Protein AF-A0A955IG01-F1 (afdb_monomer)

Radius of gyration: 32.47 Å; Cα contacts (8 Å, |Δi|>4): 61; chains: 1; bounding box: 69×68×76 Å

Sequence (193 aa):
MAKLKLDDILRGLGDPDPSAPKEAEVRPAASAPAPASPAVSVTGVARQPAEEIPRPPDAAGTGLGKEVETDLGARDASPLRARPDDALSDVYTPEEQLQRGEPLDLLGTLQQKGVINPEQVATAERVQKQTPGRALSQILVEAGVDEAAVQQTVAELHGMPFERVSYEDPDAAYEPKSFKRLGSDFCLTNLVL

Solvent-accessible surface area (backbone atoms only — not comparable to full-atom values): 13220 Å² total; per-residue (Å²): 135,84,81,79,59,63,70,62,57,58,66,68,59,65,82,79,64,90,80,64,85,76,82,79,81,78,75,85,78,83,90,79,84,85,81,81,80,80,82,80,79,77,77,77,79,81,74,75,85,84,85,69,78,84,71,75,84,66,87,82,71,73,79,78,69,74,88,72,72,86,59,71,73,63,80,80,56,61,93,84,61,84,47,85,66,62,71,48,56,81,77,58,74,60,71,77,53,66,75,56,55,76,81,74,62,60,66,61,54,36,41,74,70,64,73,46,53,74,70,53,50,58,49,47,53,51,51,42,72,74,42,78,87,60,59,67,69,58,53,41,40,75,73,68,41,63,53,66,64,52,52,40,50,52,22,56,75,70,75,40,87,72,82,85,75,50,85,88,46,56,80,79,54,47,61,71,70,59,49,67,71,64,34,70,68,51,27,69,73,69,75,51,134

pLDDT: mean 72.22, std 17.77, range [38.75, 94.25]

Secondary structure (DSSP, 8-state):
-----HHHHHTTSPPPPTTSPPPP----PPP-PPPPPP--------PPP-----PPP-TTS-TT-SPP-TTTTTTT--TTS--TTHHHHTT---HHHHSS-----HHHHHHHTTSS-HHHHHHHHHHHHHSTTS-HHHHHHHTT--HHHHHHHHHHHTT-------SS-HHHH--HHHHHHH-HHHHHHHT--

Foldseek 3Di:
DDPDDVVVVVVVPDDDDPPPDDDDDDDDDDDDDDDDDDDDPPPDDPDDDDPDDPDPPDPVPPPPDDPDPPCPCPPDDDPPDDDPVNVVCVVDDDPVVVVVPDPQCLPVVCVVVVQDDPVLVVVLVVVCVVDPPDDSLVSCVVVVGDNLSSVCSVCVSVVHDDDDADPVCVVVRDDVVVCVVCDPVNCVVVVHD

Mean predicted aligned error: 21.11 Å

Structure (mmCIF, N/CA/C/O backbone):
data_AF-A0A955IG01-F1
#
_entry.id   AF-A0A955IG01-F1
#
loop_
_atom_site.group_PDB
_atom_site.id
_atom_site.type_symbol
_atom_site.label_atom_id
_atom_site.label_alt_id
_atom_site.label_comp_id
_atom_site.label_asym_id
_atom_site.label_entity_id
_atom_site.label_seq_id
_atom_site.pdbx_PDB_ins_cod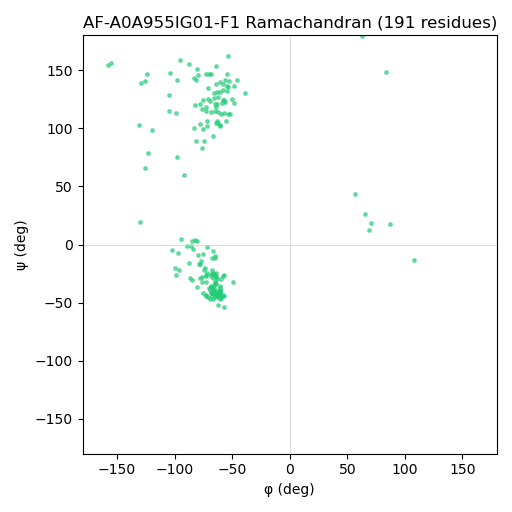e
_atom_site.Cartn_x
_atom_site.Cartn_y
_atom_site.Cartn_z
_atom_site.occupancy
_atom_site.B_iso_or_equiv
_atom_site.auth_seq_id
_atom_site.auth_comp_id
_atom_site.auth_asym_id
_atom_site.auth_atom_id
_atom_site.pdbx_PDB_model_num
ATOM 1 N N . MET A 1 1 ? -17.752 -48.884 -10.861 1.00 45.16 1 MET A N 1
ATOM 2 C CA . MET A 1 1 ? -17.225 -49.023 -9.485 1.00 45.16 1 MET A CA 1
ATOM 3 C C . MET A 1 1 ? -15.957 -49.875 -9.531 1.00 45.16 1 MET A C 1
ATOM 5 O O . MET A 1 1 ? -16.020 -51.081 -9.318 1.00 45.16 1 MET A O 1
ATOM 9 N N . ALA A 1 2 ? -14.824 -49.286 -9.919 1.00 56.56 2 ALA A N 1
ATOM 10 C CA . ALA A 1 2 ? -13.548 -49.998 -9.957 1.00 56.56 2 ALA A CA 1
ATOM 11 C C . ALA A 1 2 ? -13.027 -50.146 -8.520 1.00 56.56 2 ALA A C 1
ATOM 13 O O . ALA A 1 2 ? -12.791 -49.149 -7.843 1.00 56.56 2 ALA A O 1
ATOM 14 N N . LYS A 1 3 ? -12.909 -51.385 -8.032 1.00 60.94 3 LYS A N 1
ATOM 15 C CA . LYS A 1 3 ? -12.303 -51.683 -6.730 1.00 60.94 3 LYS A CA 1
ATOM 16 C C . LYS A 1 3 ? -10.790 -51.533 -6.876 1.00 60.94 3 LYS A C 1
ATOM 18 O O . LYS A 1 3 ? -10.141 -52.431 -7.406 1.00 60.94 3 LYS A O 1
ATOM 23 N N . LEU A 1 4 ? -10.253 -50.391 -6.455 1.00 67.44 4 LEU A N 1
ATOM 24 C CA . LEU A 1 4 ? -8.813 -50.190 -6.312 1.00 67.44 4 LEU A CA 1
ATOM 25 C C . LEU A 1 4 ? -8.311 -51.182 -5.256 1.00 67.44 4 LEU A C 1
ATOM 27 O O . LEU A 1 4 ? -8.724 -51.128 -4.098 1.00 67.44 4 LEU A O 1
ATOM 31 N N . LYS A 1 5 ? -7.483 -52.141 -5.676 1.00 73.00 5 LYS A N 1
ATOM 32 C CA . LYS A 1 5 ? -6.853 -53.099 -4.771 1.00 73.00 5 LYS A CA 1
ATOM 33 C C . LYS A 1 5 ? -5.691 -52.387 -4.092 1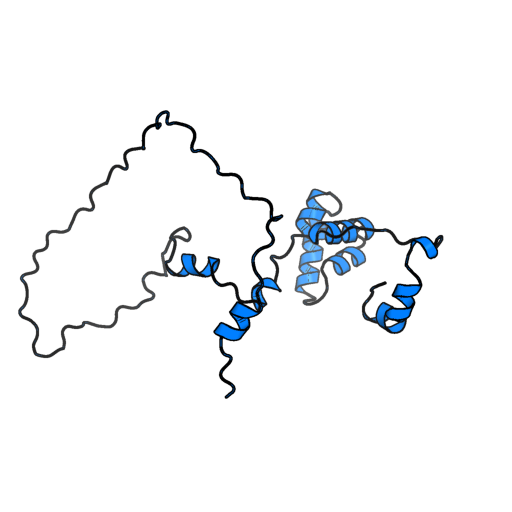.00 73.00 5 LYS A C 1
ATOM 35 O O . LYS A 1 5 ? -4.656 -52.161 -4.708 1.00 73.00 5 LYS A O 1
ATOM 40 N N . LEU A 1 6 ? -5.899 -52.010 -2.834 1.00 67.19 6 LEU A N 1
ATOM 41 C CA . LEU A 1 6 ? -4.890 -51.388 -1.972 1.00 67.19 6 LEU A CA 1
ATOM 42 C C . LEU A 1 6 ? -3.563 -52.167 -1.966 1.00 67.19 6 LEU A C 1
ATOM 44 O O . LEU A 1 6 ? -2.501 -51.553 -1.933 1.00 67.19 6 LEU A O 1
ATOM 48 N N . ASP A 1 7 ? -3.617 -53.493 -2.103 1.00 66.12 7 ASP A N 1
ATOM 49 C CA . ASP A 1 7 ? -2.431 -54.351 -2.180 1.00 66.12 7 ASP A CA 1
ATOM 50 C C . ASP A 1 7 ? -1.546 -54.085 -3.409 1.00 66.12 7 ASP A C 1
ATOM 52 O O . ASP A 1 7 ? -0.332 -54.252 -3.319 1.00 66.12 7 ASP A O 1
ATOM 56 N N . ASP A 1 8 ? -2.112 -53.641 -4.539 1.00 71.12 8 ASP A N 1
ATOM 57 C CA . ASP A 1 8 ? -1.334 -53.292 -5.739 1.00 71.12 8 ASP A CA 1
ATOM 58 C C . ASP A 1 8 ? -0.660 -51.916 -5.589 1.00 71.12 8 ASP A C 1
ATOM 60 O O . ASP A 1 8 ? 0.425 -51.693 -6.122 1.00 71.12 8 ASP A O 1
ATOM 64 N N . ILE A 1 9 ? -1.262 -51.009 -4.809 1.00 68.50 9 ILE A N 1
ATOM 65 C CA . ILE A 1 9 ? -0.691 -49.692 -4.484 1.00 68.50 9 ILE A CA 1
ATOM 66 C C . ILE A 1 9 ? 0.479 -49.856 -3.507 1.00 68.50 9 ILE A C 1
ATOM 68 O O . ILE A 1 9 ? 1.541 -49.272 -3.706 1.00 68.50 9 ILE A O 1
ATOM 72 N N . LEU A 1 10 ? 0.316 -50.704 -2.489 1.00 65.62 10 LEU A N 1
ATOM 73 C CA . LEU A 1 10 ? 1.360 -50.979 -1.498 1.00 65.62 10 LEU A CA 1
ATOM 74 C C . LEU A 1 10 ? 2.548 -51.747 -2.079 1.00 65.62 10 LEU A C 1
ATOM 76 O O . LEU A 1 10 ? 3.664 -51.588 -1.604 1.00 65.62 10 LEU A O 1
ATOM 80 N N . ARG A 1 11 ? 2.336 -52.538 -3.135 1.00 70.38 11 ARG A N 1
ATOM 81 C CA . ARG A 1 11 ? 3.417 -53.236 -3.844 1.00 70.38 11 ARG A CA 1
ATOM 82 C C . ARG A 1 11 ? 4.194 -52.321 -4.807 1.00 70.38 11 ARG A C 1
ATOM 84 O O . ARG A 1 11 ? 5.286 -52.685 -5.227 1.00 70.38 11 ARG A O 1
ATOM 91 N N . GLY A 1 12 ? 3.635 -51.156 -5.159 1.00 63.34 12 GLY A N 1
ATOM 92 C CA . GLY A 1 12 ? 4.280 -50.120 -5.980 1.00 63.34 12 GLY A CA 1
ATOM 93 C C . GLY A 1 12 ? 5.113 -49.106 -5.185 1.00 63.34 12 GLY A C 1
ATOM 94 O O . GLY A 1 12 ? 5.940 -48.405 -5.766 1.00 63.34 12 GLY A O 1
ATOM 95 N N . LEU A 1 13 ? 4.928 -49.045 -3.864 1.00 66.81 13 LEU A N 1
ATOM 96 C CA . LEU A 1 13 ? 5.819 -48.353 -2.934 1.00 66.81 13 LEU A CA 1
ATOM 97 C C . LEU A 1 13 ? 6.993 -49.292 -2.639 1.00 66.81 13 LEU A C 1
ATOM 99 O O . LEU A 1 13 ? 6.908 -50.138 -1.755 1.00 66.81 13 LEU A O 1
ATOM 103 N N . GLY A 1 14 ? 8.039 -49.208 -3.463 1.00 65.38 14 GLY A N 1
ATOM 104 C CA . GLY A 1 14 ? 9.249 -50.021 -3.324 1.00 65.38 14 GLY A CA 1
ATOM 105 C C . GLY A 1 14 ? 9.889 -49.936 -1.934 1.00 65.38 14 GLY A C 1
ATOM 106 O O . GLY A 1 14 ? 9.613 -49.018 -1.159 1.00 65.38 14 GLY A O 1
ATOM 107 N N . ASP A 1 15 ? 10.744 -50.917 -1.634 1.00 69.94 15 ASP A N 1
ATOM 108 C CA . ASP A 1 15 ? 11.432 -51.034 -0.348 1.00 69.94 15 ASP A CA 1
ATOM 109 C C . ASP A 1 15 ? 12.174 -49.734 0.025 1.00 69.94 15 ASP A C 1
ATOM 111 O O . ASP A 1 15 ? 12.772 -49.093 -0.846 1.00 69.94 15 ASP A O 1
ATOM 115 N N . PRO A 1 16 ? 12.151 -49.327 1.308 1.00 61.78 16 PRO A N 1
ATOM 116 C CA . PRO A 1 16 ? 12.781 -48.091 1.751 1.00 61.78 16 PRO A CA 1
ATOM 117 C C . PRO A 1 16 ? 14.290 -48.107 1.474 1.00 61.78 16 PRO A C 1
ATOM 119 O O . PRO A 1 16 ? 14.995 -49.056 1.821 1.00 61.78 16 PRO A O 1
ATOM 122 N N . ASP A 1 17 ? 14.774 -47.024 0.865 1.00 58.53 17 ASP A N 1
ATOM 123 C CA . ASP A 1 17 ? 16.168 -46.834 0.465 1.00 58.53 17 ASP A CA 1
ATOM 124 C C . ASP A 1 17 ? 17.104 -46.946 1.694 1.00 58.53 17 ASP A C 1
ATOM 126 O O . ASP A 1 17 ? 16.926 -46.206 2.672 1.00 58.53 17 ASP A O 1
ATOM 130 N N . PRO A 1 18 ? 18.123 -47.832 1.698 1.00 58.88 18 PRO A N 1
ATOM 131 C CA . PRO A 1 18 ? 19.007 -48.040 2.853 1.00 58.88 18 PRO A CA 1
ATOM 132 C C . PRO A 1 18 ? 19.902 -46.830 3.178 1.00 58.88 18 PRO A C 1
ATOM 134 O O . PRO A 1 18 ? 20.619 -46.846 4.180 1.00 58.88 18 PRO A O 1
ATOM 137 N N . SER A 1 19 ? 19.873 -45.788 2.344 1.00 51.31 19 SER A N 1
ATOM 138 C CA . SER A 1 19 ? 20.591 -44.522 2.512 1.00 51.31 19 SER A CA 1
ATOM 139 C C . SER A 1 19 ? 19.772 -43.410 3.180 1.00 51.31 19 SER A C 1
ATOM 141 O O . SER A 1 19 ? 20.268 -42.289 3.294 1.00 51.31 19 SER A O 1
ATOM 143 N N . ALA A 1 20 ? 18.545 -43.682 3.637 1.00 60.50 20 ALA A N 1
ATOM 144 C CA . ALA A 1 20 ? 17.776 -42.709 4.409 1.00 60.50 20 ALA A CA 1
ATOM 145 C C . ALA A 1 20 ? 18.455 -42.423 5.774 1.00 60.50 20 ALA A C 1
ATOM 147 O O . ALA A 1 20 ? 18.816 -43.363 6.492 1.00 60.50 20 ALA A O 1
ATOM 148 N N . PRO A 1 21 ? 18.652 -41.147 6.163 1.00 52.44 21 PRO A N 1
ATOM 149 C CA . PRO A 1 21 ? 19.250 -40.804 7.448 1.00 52.44 21 PRO A CA 1
ATOM 150 C C . PRO A 1 21 ? 18.337 -41.265 8.592 1.00 52.44 21 PRO A C 1
ATOM 152 O O . PRO A 1 21 ? 17.180 -40.863 8.682 1.00 52.44 21 PRO A O 1
ATOM 155 N N . LYS A 1 2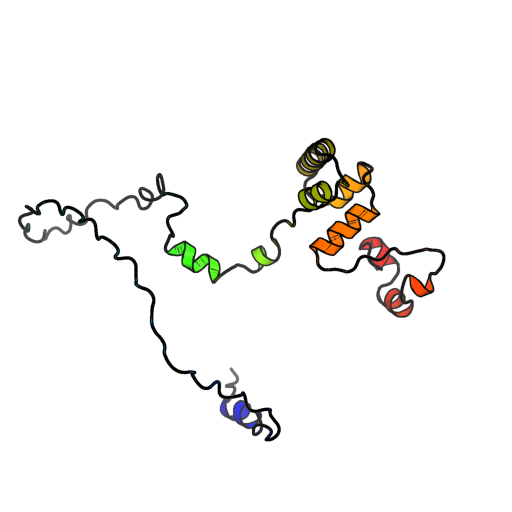2 ? 18.864 -42.125 9.469 1.00 57.09 22 LYS A N 1
ATOM 156 C CA . LYS A 1 22 ? 18.170 -42.581 10.680 1.00 57.09 22 LYS A CA 1
ATOM 157 C C . LYS A 1 22 ? 17.982 -41.402 11.637 1.00 57.09 22 LYS A C 1
ATOM 159 O O . LYS A 1 22 ? 18.966 -40.752 11.992 1.00 57.09 22 LYS A O 1
ATOM 164 N N . GLU A 1 23 ? 16.745 -41.154 12.068 1.00 53.53 23 GLU A N 1
ATOM 165 C CA . GLU A 1 23 ? 16.455 -40.222 13.161 1.00 53.53 23 GLU A CA 1
ATOM 166 C C . GLU A 1 23 ? 17.258 -40.605 14.409 1.00 53.53 23 GLU A C 1
ATOM 168 O O . GLU A 1 23 ? 17.334 -41.772 14.803 1.00 53.53 23 GLU A O 1
ATOM 173 N N . ALA A 1 24 ? 17.903 -39.606 15.005 1.00 46.22 24 ALA A N 1
ATOM 174 C CA . ALA A 1 24 ? 18.712 -39.775 16.194 1.00 46.22 24 ALA A CA 1
ATOM 175 C C . ALA A 1 24 ? 17.815 -40.010 17.417 1.00 46.22 24 ALA A C 1
ATOM 177 O O . ALA A 1 24 ? 17.034 -39.148 17.816 1.00 46.22 24 ALA A O 1
ATOM 178 N N . GLU A 1 25 ? 17.979 -41.179 18.031 1.00 45.16 25 GLU A N 1
ATOM 179 C CA . GLU A 1 25 ? 17.433 -41.550 19.335 1.00 45.16 25 GLU A CA 1
ATOM 180 C C . GLU A 1 25 ? 17.862 -40.525 20.402 1.00 45.16 25 GLU A C 1
ATOM 182 O O . GLU A 1 25 ? 19.016 -40.482 20.843 1.00 45.16 25 GLU A O 1
ATOM 187 N N . VAL A 1 26 ? 16.925 -39.680 20.831 1.00 49.75 26 VAL A N 1
ATOM 188 C CA . VAL A 1 26 ? 17.118 -38.795 21.981 1.00 49.75 26 VAL A CA 1
ATOM 189 C C . VAL A 1 26 ? 17.093 -39.652 23.246 1.00 49.75 26 VAL A C 1
ATOM 191 O O . VAL A 1 26 ? 16.048 -40.131 23.682 1.00 49.75 26 VAL A O 1
ATOM 194 N N . ARG A 1 27 ? 18.267 -39.853 23.849 1.00 43.09 27 ARG A N 1
ATOM 195 C CA . ARG A 1 27 ? 18.401 -40.458 25.181 1.00 43.09 27 ARG A CA 1
ATOM 196 C C . ARG A 1 27 ? 17.725 -39.563 26.232 1.00 43.09 27 ARG A C 1
ATOM 198 O O . ARG A 1 27 ? 18.057 -38.377 26.286 1.00 43.09 27 ARG A O 1
ATOM 205 N N . PRO A 1 28 ? 16.870 -40.095 27.123 1.00 39.72 28 PRO A N 1
ATOM 206 C CA . PRO A 1 28 ? 16.371 -39.321 28.249 1.00 39.72 28 PRO A CA 1
ATOM 207 C C . PRO A 1 28 ? 17.501 -39.144 29.271 1.00 39.72 28 PRO A C 1
ATOM 209 O O . PRO A 1 28 ? 18.003 -40.108 29.853 1.00 39.72 28 PRO A O 1
ATOM 212 N N . ALA A 1 29 ? 17.930 -37.896 29.455 1.00 40.75 29 ALA A N 1
ATOM 213 C CA . ALA A 1 29 ? 18.828 -37.509 30.532 1.00 40.75 29 ALA A CA 1
ATOM 214 C C . ALA A 1 29 ? 18.107 -37.584 31.888 1.00 40.75 29 ALA A C 1
ATOM 216 O O . ALA A 1 29 ? 16.902 -37.366 32.001 1.00 40.75 29 ALA A O 1
ATOM 217 N N . ALA A 1 30 ? 18.889 -37.937 32.900 1.00 38.75 30 ALA A N 1
ATOM 218 C CA . ALA A 1 30 ? 18.475 -38.332 34.232 1.00 38.75 30 ALA A CA 1
ATOM 219 C C . ALA A 1 30 ? 17.767 -37.234 35.050 1.00 38.75 30 ALA A C 1
ATOM 221 O O . ALA A 1 30 ? 18.002 -36.039 34.897 1.00 38.75 30 ALA A O 1
ATOM 222 N N . SER A 1 31 ? 16.939 -37.715 35.976 1.00 42.97 31 SER A N 1
ATOM 223 C CA . SER A 1 31 ? 16.150 -36.995 36.975 1.00 42.97 31 SER A CA 1
ATOM 224 C C . SER A 1 31 ? 16.954 -36.108 37.938 1.00 42.97 31 SER A C 1
ATOM 226 O O . SER A 1 31 ? 17.929 -36.571 38.532 1.00 42.97 31 SER A O 1
ATOM 228 N N . ALA A 1 32 ? 16.433 -34.911 38.219 1.00 41.19 32 ALA A N 1
ATOM 229 C CA . ALA A 1 32 ? 16.651 -34.131 39.446 1.00 41.19 32 ALA A CA 1
ATOM 230 C C . ALA A 1 32 ? 15.445 -33.175 39.665 1.00 41.19 32 ALA A C 1
ATOM 232 O O . ALA A 1 32 ? 14.708 -32.925 38.714 1.00 41.19 32 ALA A O 1
ATOM 233 N N . PRO A 1 33 ? 15.164 -32.721 40.903 1.00 42.00 33 PRO A N 1
ATOM 234 C CA . PRO A 1 33 ? 13.826 -32.813 41.491 1.00 42.00 33 PRO A CA 1
ATOM 235 C C . PRO A 1 33 ? 12.940 -31.567 41.334 1.00 42.00 33 PRO A C 1
ATOM 237 O O . PRO A 1 33 ? 13.405 -30.447 41.139 1.00 42.00 33 PRO A O 1
ATOM 240 N N . ALA A 1 34 ? 11.635 -31.809 41.468 1.00 48.47 34 ALA A N 1
ATOM 241 C CA . ALA A 1 34 ? 10.541 -30.851 41.361 1.00 48.47 34 ALA A CA 1
ATOM 242 C C . ALA A 1 34 ? 10.600 -29.703 42.392 1.00 48.47 34 ALA A C 1
ATOM 244 O O . ALA A 1 34 ? 10.817 -29.966 43.578 1.00 48.47 34 ALA A O 1
ATOM 245 N N . PRO A 1 35 ? 10.284 -28.454 41.999 1.00 43.59 35 PRO A N 1
ATOM 246 C CA . PRO A 1 35 ? 9.762 -27.458 42.918 1.00 43.59 35 PRO A CA 1
ATOM 247 C C . PRO A 1 35 ? 8.243 -27.631 43.096 1.00 43.59 35 PRO A C 1
ATOM 249 O O . PRO A 1 35 ? 7.512 -27.998 42.179 1.00 43.59 35 PRO A O 1
ATOM 252 N N . ALA A 1 36 ? 7.809 -27.399 44.330 1.00 44.06 36 ALA A N 1
ATOM 253 C CA . ALA A 1 36 ? 6.500 -27.705 44.884 1.00 44.06 36 ALA A CA 1
ATOM 254 C C . ALA A 1 36 ? 5.303 -27.140 44.097 1.00 44.06 36 ALA A C 1
ATOM 256 O O . ALA A 1 36 ? 5.255 -25.960 43.753 1.00 44.06 36 ALA A O 1
ATOM 257 N N . SER A 1 37 ? 4.286 -27.985 43.925 1.00 49.09 37 SER A N 1
ATOM 258 C CA . SER A 1 37 ? 2.933 -27.589 43.538 1.00 49.09 37 SER A CA 1
ATOM 259 C C . SER A 1 37 ? 2.349 -26.595 44.554 1.00 49.09 37 SER A C 1
ATOM 261 O O . SER A 1 37 ? 2.397 -26.877 45.756 1.00 49.09 37 SER A O 1
ATOM 263 N N . PRO A 1 38 ? 1.733 -25.476 44.134 1.00 45.56 38 PRO A N 1
ATOM 264 C CA . PRO A 1 38 ? 0.887 -24.707 45.031 1.00 45.56 38 PRO A CA 1
ATOM 265 C C . PRO A 1 38 ? -0.375 -25.524 45.334 1.00 45.56 38 PRO A C 1
ATOM 267 O O . PRO A 1 38 ? -1.095 -25.959 44.434 1.00 45.56 38 PRO A O 1
ATOM 270 N N . ALA A 1 39 ? -0.620 -25.759 46.621 1.00 41.44 39 ALA A N 1
ATOM 271 C CA . ALA A 1 39 ? -1.835 -26.384 47.112 1.00 41.44 39 ALA A CA 1
ATOM 272 C C . ALA A 1 39 ? -3.046 -25.534 46.702 1.00 41.44 39 ALA A C 1
ATOM 274 O O . ALA A 1 39 ? -3.224 -24.412 47.177 1.00 41.44 39 ALA A O 1
ATOM 275 N N . VAL A 1 40 ? -3.880 -26.068 45.810 1.00 43.94 40 VAL A N 1
ATOM 276 C CA . VAL A 1 40 ? -5.195 -25.497 45.524 1.00 43.94 40 VAL A CA 1
ATOM 277 C C . VAL A 1 40 ? -6.072 -25.790 46.735 1.00 43.94 40 VAL A C 1
ATOM 279 O O . VAL A 1 40 ? -6.530 -26.913 46.942 1.00 43.94 40 VAL A O 1
ATOM 282 N N . SER A 1 41 ? -6.263 -24.773 47.569 1.00 44.31 41 SER A N 1
ATOM 283 C CA . SER A 1 41 ? -7.262 -24.771 48.629 1.00 44.31 41 SER A CA 1
ATOM 284 C C . SER A 1 41 ? -8.643 -24.935 47.997 1.00 44.31 41 SER A C 1
ATOM 286 O O . SER A 1 41 ? -9.195 -23.990 47.440 1.00 44.31 41 SER A O 1
ATOM 288 N N . VAL A 1 42 ? -9.195 -26.146 48.069 1.00 46.53 42 VAL A N 1
ATOM 289 C CA . VAL A 1 42 ? -10.598 -26.419 47.749 1.00 46.53 42 VAL A CA 1
ATOM 290 C C . VAL A 1 42 ? -11.444 -25.717 48.809 1.00 46.53 42 VAL A C 1
ATOM 292 O O . VAL A 1 42 ? -11.678 -26.242 49.896 1.00 46.53 42 VAL A O 1
ATOM 295 N N . THR A 1 43 ? -11.871 -24.491 48.521 1.00 45.03 43 THR A N 1
ATOM 296 C CA . THR A 1 43 ? -12.944 -23.838 49.264 1.00 45.03 43 THR A CA 1
ATOM 297 C C . THR A 1 43 ? -14.220 -24.636 49.023 1.00 45.03 43 THR A C 1
ATOM 299 O O . THR A 1 43 ? -14.697 -24.778 47.898 1.00 45.03 43 THR A O 1
ATOM 302 N N . GLY A 1 44 ? -14.727 -25.236 50.100 1.00 41.84 44 GLY A N 1
ATOM 303 C CA . GLY A 1 44 ? -15.906 -26.084 50.074 1.00 41.84 44 GLY A CA 1
ATOM 304 C C . GLY A 1 44 ? -17.113 -25.348 49.505 1.00 41.84 44 GLY A C 1
ATOM 305 O O . GLY A 1 44 ? -17.527 -24.310 50.017 1.00 41.84 44 GLY A O 1
ATOM 306 N N . VAL A 1 45 ? -17.711 -25.924 48.466 1.00 43.59 45 VAL A N 1
ATOM 307 C CA . VAL A 1 45 ? -19.085 -25.606 48.092 1.00 43.59 45 VAL A CA 1
ATOM 308 C C . VAL A 1 45 ? -19.972 -26.155 49.204 1.00 43.59 45 VAL A C 1
ATOM 310 O O . VAL A 1 45 ? -20.038 -27.368 49.416 1.00 43.59 45 VAL A O 1
ATOM 313 N N . ALA A 1 46 ? -20.639 -25.266 49.937 1.00 49.22 46 ALA A N 1
ATOM 314 C CA . ALA A 1 46 ? -21.688 -25.650 50.867 1.00 49.22 46 ALA A CA 1
ATOM 315 C C . ALA A 1 46 ? -22.820 -26.320 50.071 1.00 49.22 46 ALA A C 1
ATOM 317 O O . ALA A 1 46 ? -23.581 -25.653 49.370 1.00 49.22 46 ALA A O 1
ATOM 318 N N . ARG A 1 47 ? -22.920 -27.653 50.150 1.00 49.00 47 ARG A N 1
ATOM 319 C CA . ARG A 1 47 ? -24.120 -28.371 49.712 1.00 49.00 47 ARG A CA 1
ATOM 320 C C . ARG A 1 47 ? -25.276 -27.919 50.597 1.00 49.00 47 ARG A C 1
ATOM 322 O O . ARG A 1 47 ? -25.214 -28.075 51.815 1.00 49.00 47 ARG A O 1
ATOM 329 N N . GLN A 1 48 ? -26.318 -27.371 49.981 1.00 50.88 48 GLN A N 1
ATOM 330 C CA . GLN A 1 48 ? -27.606 -27.194 50.645 1.00 50.88 48 GLN A CA 1
ATOM 331 C C . GLN A 1 48 ? -28.094 -28.560 51.169 1.00 50.88 48 GLN A C 1
ATOM 333 O O . GLN A 1 48 ? -27.861 -29.574 50.500 1.00 50.88 48 GLN A O 1
ATOM 338 N N . PRO A 1 49 ? -28.725 -28.625 52.356 1.00 44.34 49 PRO A N 1
ATOM 339 C CA . PRO A 1 49 ? -29.255 -29.878 52.871 1.00 44.34 49 PRO A CA 1
ATOM 340 C C . PRO A 1 49 ? -30.371 -30.367 51.946 1.00 44.34 49 PRO A C 1
ATOM 342 O O . PRO A 1 49 ? -31.378 -29.690 51.746 1.00 44.34 49 PRO A O 1
ATOM 345 N N . ALA A 1 50 ? -30.164 -31.544 51.364 1.00 52.12 50 ALA A N 1
ATOM 346 C CA . ALA A 1 50 ? -31.175 -32.249 50.600 1.00 52.12 50 ALA A CA 1
ATOM 347 C C . ALA A 1 50 ? -32.195 -32.858 51.570 1.00 52.12 50 ALA A C 1
ATOM 349 O O . ALA A 1 50 ? -32.045 -33.998 52.000 1.00 52.12 50 ALA A O 1
ATOM 350 N N . GLU A 1 51 ? -33.235 -32.105 51.910 1.00 57.12 51 GLU A N 1
ATOM 351 C CA . GLU A 1 51 ? -34.509 -32.706 52.303 1.00 57.12 51 GLU A CA 1
ATOM 352 C C . GLU A 1 51 ? -35.442 -32.691 51.095 1.00 57.12 51 GLU A C 1
ATOM 354 O O . GLU A 1 51 ? -36.364 -31.888 50.988 1.00 57.12 51 GLU A O 1
ATOM 359 N N . GLU A 1 52 ? -35.184 -33.598 50.155 1.00 52.12 52 GLU A N 1
ATOM 360 C CA . GLU A 1 52 ? -36.179 -33.979 49.163 1.00 52.12 52 GLU A CA 1
ATOM 361 C C . GLU A 1 52 ? -36.440 -35.473 49.320 1.00 52.12 52 GLU A C 1
ATOM 363 O O . GLU A 1 52 ? -35.671 -36.337 48.902 1.00 52.12 52 GLU A O 1
ATOM 368 N N . ILE A 1 53 ? -37.527 -35.763 50.031 1.00 59.72 53 ILE A N 1
ATOM 369 C CA . ILE A 1 53 ? -38.138 -37.087 50.125 1.00 59.72 53 ILE A CA 1
ATOM 370 C C . ILE A 1 53 ? -38.299 -37.606 48.685 1.00 59.72 53 ILE A C 1
ATOM 372 O O . ILE A 1 53 ? -38.921 -36.897 47.886 1.00 59.72 53 ILE A O 1
ATOM 376 N N . PRO A 1 54 ? -37.787 -38.797 48.313 1.00 55.97 54 PRO A N 1
ATOM 377 C CA . PRO A 1 54 ? -37.966 -39.298 46.958 1.00 55.97 54 PRO A CA 1
ATOM 378 C C . PRO A 1 54 ? -39.461 -39.519 46.722 1.00 55.97 54 PRO A C 1
ATOM 380 O O . PRO A 1 54 ? -40.065 -40.442 47.275 1.00 55.97 54 PRO A O 1
ATOM 383 N N . ARG A 1 55 ? -40.083 -38.636 45.932 1.00 61.78 55 ARG A N 1
ATOM 384 C CA . ARG A 1 55 ? -41.455 -38.847 45.471 1.00 61.78 55 ARG A CA 1
ATOM 385 C C . ARG A 1 55 ? -41.462 -40.092 44.584 1.00 61.78 55 ARG A C 1
ATOM 387 O O . ARG A 1 55 ? -40.538 -40.260 43.784 1.00 61.78 55 ARG A O 1
ATOM 394 N N . PRO A 1 56 ? -42.470 -40.969 44.721 1.00 68.19 56 PRO A N 1
ATOM 395 C CA . PRO A 1 56 ? -42.608 -42.112 43.831 1.00 68.19 56 PRO A CA 1
ATOM 396 C C . PRO A 1 56 ? -42.630 -41.633 42.369 1.00 68.19 56 PRO A C 1
ATOM 398 O O . PRO A 1 56 ? -43.126 -40.532 42.108 1.00 68.19 56 PRO A O 1
ATOM 401 N N . PRO A 1 57 ? -42.088 -42.424 41.424 1.00 62.81 57 PRO A N 1
ATOM 402 C CA . PRO A 1 57 ? -42.068 -42.054 40.016 1.00 62.81 57 PRO A CA 1
ATOM 403 C C . PRO A 1 57 ? -43.497 -41.775 39.540 1.00 62.81 57 PRO A C 1
ATOM 405 O O . PRO A 1 57 ? -44.382 -42.622 39.669 1.00 62.81 57 PRO A O 1
ATOM 408 N N . ASP A 1 58 ? -43.716 -40.564 39.031 1.00 60.69 58 ASP A N 1
ATOM 409 C CA . ASP A 1 58 ? -44.996 -40.136 38.479 1.00 60.69 58 ASP A CA 1
ATOM 410 C C . ASP A 1 58 ? -45.320 -40.978 37.236 1.00 60.69 58 ASP A C 1
ATOM 412 O O . ASP A 1 58 ? -44.735 -40.801 36.166 1.00 60.69 58 ASP A O 1
ATOM 416 N N . ALA A 1 59 ? -46.254 -41.918 37.388 1.00 57.31 59 ALA A N 1
ATOM 417 C CA . ALA A 1 59 ? -46.695 -42.810 36.320 1.00 57.31 59 ALA A CA 1
ATOM 418 C C . ALA A 1 59 ? -47.448 -42.078 35.190 1.00 57.31 59 ALA A C 1
ATOM 420 O O . ALA A 1 59 ? -47.670 -42.669 34.136 1.00 57.31 59 ALA A O 1
ATOM 421 N N . ALA A 1 60 ? -47.836 -40.810 35.385 1.00 65.25 60 ALA A N 1
ATOM 422 C CA . ALA A 1 60 ? -48.543 -40.013 34.385 1.00 65.25 60 ALA A CA 1
ATOM 423 C C . ALA A 1 60 ? -47.613 -39.334 33.360 1.00 65.25 60 ALA A C 1
ATOM 425 O O . ALA A 1 60 ? -48.101 -38.703 32.425 1.00 65.25 60 ALA A O 1
ATOM 426 N N . GLY A 1 61 ? -46.284 -39.453 33.502 1.00 60.03 61 GLY A N 1
ATOM 427 C CA . GLY A 1 61 ? -45.322 -38.916 32.527 1.00 60.03 61 GLY A CA 1
ATOM 428 C C . GLY A 1 61 ? -45.263 -37.383 32.469 1.00 60.03 61 GLY A C 1
ATOM 429 O O . GLY A 1 61 ? -44.648 -36.823 31.566 1.00 60.03 61 GLY A O 1
ATOM 430 N N . THR A 1 62 ? -45.869 -36.693 33.437 1.00 61.53 62 THR A N 1
ATOM 431 C CA . THR A 1 62 ? -45.934 -35.225 33.504 1.00 61.53 62 THR A CA 1
ATOM 432 C C . THR A 1 62 ? -44.760 -34.581 34.250 1.00 61.53 62 THR A C 1
ATOM 434 O O . THR A 1 62 ? -44.668 -33.358 34.333 1.00 61.53 62 THR A O 1
ATOM 437 N N . GLY A 1 63 ? -43.835 -35.392 34.769 1.00 56.66 63 GLY A N 1
ATOM 438 C CA . GLY A 1 63 ? -42.733 -34.967 35.637 1.00 56.66 63 GLY A CA 1
ATOM 439 C C . GLY A 1 63 ? -41.487 -34.391 34.955 1.00 56.66 63 GLY A C 1
ATOM 440 O O . GLY A 1 63 ? -40.527 -34.092 35.655 1.00 56.66 63 GLY A O 1
ATOM 441 N N . LEU A 1 64 ? -41.459 -34.221 33.628 1.00 59.59 64 LEU A N 1
ATOM 442 C CA . LEU A 1 64 ? -40.266 -33.703 32.932 1.00 59.59 64 LEU A CA 1
ATOM 443 C C . LEU A 1 64 ? -40.102 -32.174 32.986 1.00 59.59 64 LEU A C 1
ATOM 445 O O . LEU A 1 64 ? -39.138 -31.650 32.437 1.00 59.59 64 LEU A O 1
ATOM 449 N N . GLY A 1 65 ? -40.986 -31.456 33.687 1.00 65.31 65 GLY A N 1
ATOM 450 C CA . GLY A 1 65 ? -40.895 -30.001 33.805 1.00 65.31 65 GLY A CA 1
ATOM 451 C C . GLY A 1 65 ? -41.047 -29.280 32.458 1.00 65.31 65 GLY A C 1
ATOM 452 O O . GLY A 1 65 ? -41.280 -29.888 31.417 1.00 65.31 65 GLY A O 1
ATOM 453 N N . LYS A 1 66 ? -40.982 -27.947 32.485 1.00 65.94 66 LYS A N 1
ATOM 454 C CA . LYS A 1 66 ? -40.931 -27.128 31.265 1.00 65.94 66 LYS A CA 1
ATOM 455 C C . LYS A 1 66 ? -39.498 -27.132 30.732 1.00 65.94 66 LYS A C 1
ATOM 457 O O . LYS A 1 66 ? -38.568 -27.139 31.537 1.00 65.94 66 LYS A O 1
ATOM 462 N N . GLU A 1 67 ? -39.337 -27.095 29.409 1.00 60.53 67 GLU A N 1
ATOM 463 C CA . GLU A 1 67 ? -38.035 -26.900 28.764 1.00 60.53 67 GLU A CA 1
ATOM 464 C C . GLU A 1 67 ? -37.323 -25.706 29.411 1.00 60.53 67 GLU A C 1
ATOM 466 O O . GLU A 1 67 ? -37.870 -24.605 29.501 1.00 60.53 67 GLU A O 1
ATOM 471 N N . VAL A 1 68 ? -36.129 -25.952 29.946 1.00 62.38 68 VAL A N 1
ATOM 472 C CA . VAL A 1 68 ? -35.299 -24.899 30.527 1.00 62.38 68 VAL A CA 1
ATOM 473 C C . VAL A 1 68 ? -34.794 -24.052 29.365 1.00 62.38 68 VAL A C 1
ATOM 475 O O . VAL A 1 68 ? -34.198 -24.593 28.436 1.00 62.38 68 VAL A O 1
ATOM 478 N N . GLU A 1 69 ? -35.028 -22.738 29.407 1.00 57.03 69 GLU A N 1
ATOM 479 C CA . GLU A 1 69 ? -34.459 -21.808 28.429 1.00 57.03 69 GLU A CA 1
ATOM 480 C C . GLU A 1 69 ? -32.938 -22.003 28.371 1.00 57.03 69 GLU A C 1
ATOM 482 O O . GLU A 1 69 ? -32.213 -21.700 29.322 1.00 57.03 69 GLU A O 1
ATOM 487 N N . THR A 1 70 ? -32.446 -22.503 27.237 1.00 61.47 70 THR A N 1
ATOM 488 C CA . THR A 1 70 ? -31.025 -22.802 26.995 1.00 61.47 70 THR A CA 1
ATOM 489 C C . THR A 1 70 ? -30.136 -21.558 26.997 1.00 61.47 70 THR A C 1
ATOM 491 O O . THR A 1 70 ? -28.914 -21.672 27.021 1.00 61.47 70 THR A O 1
ATOM 494 N N . ASP A 1 71 ? -30.739 -20.370 27.000 1.00 58.56 71 ASP A N 1
ATOM 495 C CA . ASP A 1 71 ? -30.062 -19.087 26.813 1.00 58.56 71 ASP A CA 1
ATOM 496 C C . ASP A 1 71 ? -29.853 -18.305 28.126 1.00 58.56 71 ASP A C 1
ATOM 498 O O . ASP A 1 71 ? -29.177 -17.275 28.163 1.00 58.56 71 ASP A O 1
ATOM 502 N N . LEU A 1 72 ? -30.382 -18.805 29.253 1.00 58.38 72 LEU A N 1
ATOM 503 C CA . LEU A 1 72 ? -30.233 -18.134 30.551 1.00 58.38 72 LEU A CA 1
ATOM 504 C C . LEU A 1 72 ? -28.768 -18.100 31.032 1.00 58.38 72 LEU A C 1
ATOM 506 O O . LEU A 1 72 ? -28.377 -17.207 31.778 1.00 58.38 72 LEU A O 1
ATOM 510 N N . GLY A 1 73 ? -27.941 -19.046 30.574 1.00 58.69 73 GLY A N 1
ATOM 511 C CA . GLY A 1 73 ? -26.512 -19.113 30.891 1.00 58.69 73 GLY A CA 1
ATOM 512 C C . GLY A 1 73 ? -25.626 -18.163 30.078 1.00 58.69 73 GLY A C 1
ATOM 513 O O . GLY A 1 73 ? -24.442 -18.042 30.392 1.00 58.69 73 GLY A O 1
ATOM 514 N N . ALA A 1 74 ? -26.165 -17.507 29.045 1.00 60.03 74 ALA A N 1
ATOM 515 C CA . ALA A 1 74 ? -25.397 -16.658 28.135 1.00 60.03 74 ALA A CA 1
ATOM 516 C C . ALA A 1 74 ? -25.446 -15.167 28.498 1.00 60.03 74 ALA A C 1
ATOM 518 O O . ALA A 1 74 ? -24.545 -14.427 28.108 1.00 60.03 74 ALA A O 1
ATOM 519 N N . ARG A 1 75 ? -26.464 -14.730 29.252 1.00 58.31 75 ARG A N 1
ATOM 520 C CA . ARG A 1 75 ? -26.752 -13.304 29.485 1.00 58.31 75 ARG A CA 1
ATOM 521 C C . ARG A 1 75 ? -25.769 -12.602 30.431 1.00 58.31 75 ARG A C 1
ATOM 523 O O . ARG A 1 75 ? -25.539 -11.416 30.249 1.00 58.31 75 ARG A O 1
ATOM 530 N N . ASP A 1 76 ? -25.143 -13.343 31.350 1.00 58.25 76 ASP A N 1
ATOM 531 C CA . ASP A 1 76 ? -24.207 -12.815 32.364 1.00 58.25 76 ASP A CA 1
ATOM 532 C C . ASP A 1 76 ? -22.873 -13.593 32.433 1.00 58.25 76 ASP A C 1
ATOM 534 O O . ASP A 1 76 ? -22.155 -13.568 33.437 1.00 58.25 76 ASP A O 1
ATOM 538 N N . ALA A 1 77 ? -22.519 -14.345 31.387 1.00 59.53 77 ALA A N 1
ATOM 539 C CA . ALA A 1 77 ? -21.273 -15.108 31.387 1.00 59.53 77 ALA A CA 1
ATOM 540 C C . ALA A 1 77 ? -20.060 -14.188 31.170 1.00 59.53 77 ALA A C 1
ATOM 542 O O . ALA A 1 77 ? -19.971 -13.490 30.163 1.00 59.53 77 ALA A O 1
ATOM 543 N N . SER A 1 78 ? -19.096 -14.238 32.097 1.00 61.78 78 SER A N 1
ATOM 544 C CA . SER A 1 78 ? -17.790 -13.591 31.930 1.00 61.78 78 SER A CA 1
ATOM 545 C C . SER A 1 78 ? -17.128 -14.043 30.618 1.00 61.78 78 SER A C 1
ATOM 547 O O . SER A 1 78 ? -17.106 -15.250 30.355 1.00 61.78 78 SER A O 1
ATOM 549 N N . PRO A 1 79 ? -16.540 -13.126 29.825 1.00 63.44 79 PRO A N 1
ATOM 550 C CA . PRO A 1 79 ? -15.884 -13.458 28.556 1.00 63.44 79 PRO A CA 1
ATOM 551 C C . PRO A 1 79 ? -14.643 -14.350 28.727 1.00 63.44 79 PRO A C 1
ATOM 553 O O . PRO A 1 79 ? -14.146 -14.894 27.754 1.00 63.44 79 PRO A O 1
ATOM 556 N N . LEU A 1 80 ? -14.153 -14.532 29.958 1.00 66.38 80 LEU A N 1
ATOM 557 C CA . LEU A 1 80 ? -13.043 -15.437 30.283 1.00 66.38 80 LEU A CA 1
ATOM 558 C C . LEU A 1 80 ? -13.494 -16.887 30.533 1.00 66.38 80 LEU A C 1
ATOM 560 O O . LEU A 1 80 ? -12.677 -17.750 30.854 1.00 66.38 80 LEU A O 1
ATOM 564 N N . ARG A 1 81 ? -14.799 -17.169 30.467 1.00 66.88 81 ARG A N 1
ATOM 565 C CA . ARG A 1 81 ? -15.336 -18.512 30.679 1.00 66.88 81 ARG A CA 1
ATOM 566 C C . ARG A 1 81 ? -15.233 -19.305 29.379 1.00 66.88 81 ARG A C 1
ATOM 568 O O . ARG A 1 81 ? -16.104 -19.173 28.525 1.00 66.88 81 ARG A O 1
ATOM 575 N N . ALA A 1 82 ? -14.217 -20.163 29.286 1.00 60.38 82 ALA A N 1
ATOM 576 C CA . ALA A 1 82 ? -14.070 -21.122 28.194 1.00 60.38 82 ALA A CA 1
ATOM 577 C C . ALA A 1 82 ? -15.365 -21.937 28.030 1.00 60.38 82 ALA A C 1
ATOM 579 O O . ALA A 1 82 ? -15.769 -22.688 28.928 1.00 60.38 82 ALA A O 1
ATOM 580 N N . ARG A 1 83 ? -16.056 -21.734 26.906 1.00 67.06 83 ARG A N 1
ATOM 581 C CA . ARG A 1 83 ? -17.214 -22.546 26.522 1.00 67.06 83 ARG A CA 1
ATOM 582 C C . ARG A 1 83 ? -16.703 -23.847 25.894 1.00 67.06 83 ARG A C 1
ATOM 584 O O . ARG A 1 83 ? -15.640 -23.841 25.287 1.00 67.06 83 ARG A O 1
ATOM 591 N N . PRO A 1 84 ? -17.441 -24.962 25.993 1.00 67.94 84 PRO A N 1
ATOM 592 C CA . PRO A 1 84 ? -17.053 -26.196 25.308 1.00 67.94 84 PRO A CA 1
ATOM 593 C C . PRO A 1 84 ? -16.926 -26.025 23.780 1.00 67.94 84 PRO A C 1
ATOM 595 O O . PRO A 1 84 ? -16.116 -26.717 23.177 1.00 67.94 84 PRO A O 1
ATOM 598 N N . ASP A 1 85 ? -17.653 -25.075 23.178 1.00 63.50 85 ASP A N 1
ATOM 599 C CA . ASP A 1 85 ? -17.517 -24.710 21.754 1.00 63.50 85 ASP A CA 1
ATOM 600 C C . ASP A 1 85 ? -16.232 -23.928 21.425 1.00 63.50 85 ASP A C 1
ATOM 602 O O . ASP A 1 85 ? -15.732 -24.009 20.308 1.00 63.50 85 ASP A O 1
ATOM 606 N N . ASP A 1 86 ? -15.662 -23.211 22.396 1.00 68.50 86 ASP A N 1
ATOM 607 C CA . ASP A 1 86 ? -14.438 -22.403 22.237 1.00 68.50 86 ASP A CA 1
ATOM 608 C C . ASP A 1 86 ? -13.203 -23.299 22.009 1.00 68.50 86 ASP A C 1
ATOM 610 O O . ASP A 1 86 ? -12.225 -22.915 21.384 1.00 68.50 86 ASP A O 1
ATOM 614 N N . ALA A 1 87 ? -13.262 -24.551 22.478 1.00 67.06 87 ALA A N 1
ATOM 615 C CA . ALA A 1 87 ? -12.226 -25.551 22.222 1.00 67.06 87 ALA A CA 1
ATOM 616 C C . ALA A 1 87 ? -12.293 -26.143 20.800 1.00 67.06 87 ALA A C 1
ATOM 618 O O . ALA A 1 87 ? -11.359 -26.822 20.375 1.00 67.06 87 ALA A O 1
ATOM 619 N N . LEU A 1 88 ? -13.401 -25.932 20.074 1.00 63.00 88 LEU A N 1
ATOM 620 C CA . LEU A 1 88 ? -13.599 -26.439 18.713 1.00 63.00 88 LEU A CA 1
ATOM 621 C C . LEU A 1 88 ? -13.340 -25.374 17.638 1.00 63.00 88 LEU A C 1
ATOM 623 O O . LEU A 1 88 ? -13.050 -25.747 16.499 1.00 63.00 88 LEU A O 1
ATOM 627 N N . SER A 1 89 ? -13.373 -24.080 17.978 1.00 63.38 89 SER A N 1
ATOM 628 C CA . SER A 1 89 ? -12.994 -22.996 17.056 1.00 63.38 89 SER A CA 1
ATOM 629 C C . SER A 1 89 ? -11.522 -23.042 16.645 1.00 63.38 89 SER A C 1
ATOM 631 O O . SER A 1 89 ? -11.193 -22.648 15.530 1.00 63.38 89 SER A O 1
ATOM 633 N N . ASP A 1 90 ? -10.653 -23.596 17.492 1.00 66.31 90 ASP A N 1
ATOM 634 C CA . ASP A 1 90 ? -9.223 -23.744 17.192 1.00 66.31 90 ASP A CA 1
ATOM 635 C C . ASP A 1 90 ? -8.937 -24.859 16.168 1.00 66.31 90 ASP A C 1
ATOM 637 O O . ASP A 1 90 ? -7.882 -24.877 15.535 1.00 66.31 90 ASP A O 1
ATOM 641 N N . VAL A 1 91 ? -9.868 -25.806 15.995 1.00 73.75 91 VAL A N 1
ATOM 642 C CA . VAL A 1 91 ? -9.685 -26.997 15.144 1.00 73.75 91 VAL A CA 1
ATOM 643 C C . VAL A 1 91 ? -10.323 -26.825 13.763 1.00 73.75 91 VAL A C 1
ATOM 645 O O . VAL A 1 91 ? -9.869 -27.444 12.801 1.00 73.75 91 VAL A O 1
ATOM 648 N N . TYR A 1 92 ? -11.358 -25.991 13.636 1.00 69.00 92 TYR A N 1
ATOM 649 C CA . TYR A 1 92 ? -12.061 -25.781 12.372 1.00 69.00 92 TYR A CA 1
ATOM 650 C C . TYR A 1 92 ? -12.222 -24.296 12.052 1.00 69.00 92 TYR A C 1
ATOM 652 O O . TYR A 1 92 ? -13.124 -23.628 12.554 1.00 69.00 92 TYR A O 1
ATOM 660 N N . THR A 1 93 ? -11.383 -23.805 11.140 1.00 66.06 93 THR A N 1
ATOM 661 C CA . THR A 1 93 ? -11.585 -22.528 10.454 1.00 66.06 93 THR A CA 1
ATOM 662 C C . THR A 1 93 ? -12.044 -22.798 9.015 1.00 66.06 93 THR A C 1
ATOM 664 O O . THR A 1 93 ? -11.299 -23.388 8.230 1.00 66.06 93 THR A O 1
ATOM 667 N N . PRO A 1 94 ? -13.281 -22.418 8.639 1.00 70.81 94 PRO A N 1
ATOM 668 C CA . PRO A 1 94 ? -13.727 -22.402 7.250 1.00 70.81 94 PRO A CA 1
ATOM 669 C C . PRO A 1 94 ? -12.704 -21.707 6.342 1.00 70.81 94 PRO A C 1
ATOM 671 O O . PRO A 1 94 ? -12.215 -20.626 6.671 1.00 70.81 94 PRO A O 1
ATOM 674 N N . GLU A 1 95 ? -12.419 -22.278 5.169 1.00 60.12 95 GLU A N 1
ATOM 675 C CA . GLU A 1 95 ? -11.433 -21.730 4.217 1.00 60.12 95 GLU A CA 1
ATOM 676 C C . GLU A 1 95 ? -11.744 -20.275 3.798 1.00 60.12 95 GLU A C 1
ATOM 678 O O . GLU A 1 95 ? -10.843 -19.486 3.516 1.00 60.12 95 GLU A O 1
ATOM 683 N N . GLU A 1 96 ? -13.018 -19.878 3.849 1.00 58.81 96 GLU A N 1
ATOM 684 C CA . GLU A 1 96 ? -13.488 -18.509 3.596 1.00 58.81 96 GLU A CA 1
ATOM 685 C C . GLU A 1 96 ? -13.020 -17.486 4.653 1.00 58.81 96 GLU A C 1
ATOM 687 O O . GLU A 1 96 ? -12.922 -16.292 4.361 1.00 58.81 96 GLU A O 1
ATOM 692 N N . GLN A 1 97 ? -12.717 -17.927 5.879 1.00 52.66 97 GLN A N 1
ATOM 693 C CA . GLN A 1 97 ? -12.167 -17.077 6.942 1.00 52.66 97 GLN A CA 1
ATOM 694 C C . GLN A 1 97 ? -10.644 -16.946 6.840 1.00 52.66 97 GLN A C 1
ATOM 696 O O . GLN A 1 97 ? -10.121 -15.877 7.127 1.00 52.66 97 GLN A O 1
ATOM 701 N N . LEU A 1 98 ? -9.941 -17.964 6.334 1.00 51.34 98 LEU A N 1
ATOM 702 C CA . LEU A 1 98 ? -8.498 -17.893 6.057 1.00 51.34 98 LEU A CA 1
ATOM 703 C C . LEU A 1 98 ? -8.158 -16.874 4.956 1.00 51.34 98 LEU A C 1
ATOM 705 O O . LEU A 1 98 ? -7.118 -16.223 5.014 1.00 51.34 98 LEU A O 1
ATOM 709 N N . GLN A 1 99 ? -9.045 -16.691 3.972 1.00 51.75 99 GLN A N 1
ATOM 710 C CA . GLN A 1 99 ? -8.888 -15.654 2.940 1.00 51.75 99 GLN A CA 1
ATOM 711 C C . GLN A 1 99 ? -9.117 -14.241 3.484 1.00 51.75 99 GLN A C 1
ATOM 713 O O . GLN A 1 99 ? -8.588 -13.267 2.950 1.00 51.75 99 GLN A O 1
ATOM 718 N N . ARG A 1 100 ? -9.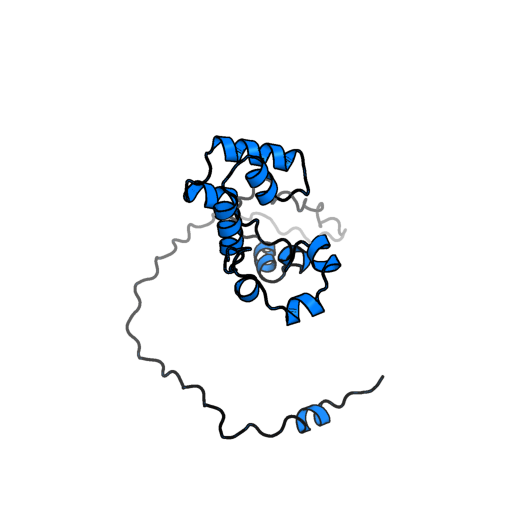881 -14.123 4.573 1.00 49.69 100 ARG A N 1
ATOM 719 C CA . ARG A 1 100 ? -10.060 -12.886 5.325 1.00 49.69 100 ARG A CA 1
ATOM 720 C C . ARG A 1 100 ? -9.019 -12.848 6.439 1.00 49.69 100 ARG A C 1
ATOM 722 O O . ARG A 1 100 ? -9.374 -12.834 7.612 1.00 49.69 100 ARG A O 1
ATOM 729 N N . GLY A 1 101 ? -7.742 -12.888 6.050 1.00 51.28 101 GLY A N 1
ATOM 730 C CA . GLY A 1 101 ? -6.630 -12.736 6.984 1.00 51.28 101 GLY A CA 1
ATOM 731 C C . GLY A 1 101 ? -6.891 -11.563 7.929 1.00 51.28 101 GLY A C 1
ATOM 732 O O . GLY A 1 101 ? -7.477 -10.558 7.509 1.00 51.28 101 GLY A O 1
ATOM 733 N N . GLU A 1 102 ? -6.508 -11.728 9.199 1.00 54.72 102 GLU A N 1
ATOM 734 C CA . GLU A 1 102 ? -6.555 -10.667 10.209 1.00 54.72 102 GLU A CA 1
ATOM 735 C C . GLU A 1 102 ? -6.149 -9.338 9.565 1.00 54.72 102 GLU A C 1
ATOM 737 O O . GLU A 1 102 ? -5.146 -9.316 8.845 1.00 54.72 102 GL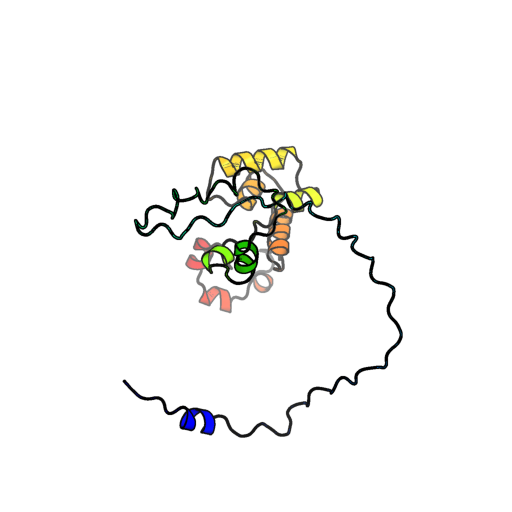U A O 1
ATOM 742 N N . PRO A 1 103 ? -6.928 -8.255 9.739 1.00 60.66 103 PRO A N 1
ATOM 743 C CA . PRO A 1 103 ? -6.654 -7.002 9.058 1.00 60.66 103 PRO A CA 1
ATOM 744 C C . PRO A 1 103 ? -5.274 -6.522 9.496 1.00 60.66 103 PRO A C 1
ATOM 746 O O . PRO A 1 103 ? -5.106 -6.024 10.608 1.00 60.66 103 PRO A O 1
ATOM 749 N N . LEU A 1 104 ? -4.273 -6.710 8.633 1.00 73.50 104 LEU A N 1
ATOM 750 C CA . LEU A 1 104 ? -2.928 -6.243 8.910 1.00 73.50 104 LEU A CA 1
ATOM 751 C C . LEU A 1 104 ? -3.000 -4.731 9.125 1.00 73.50 104 LEU A C 1
ATOM 753 O O . LEU A 1 104 ? -3.487 -3.990 8.267 1.00 73.50 104 LEU A O 1
ATOM 757 N N . ASP A 1 105 ? -2.563 -4.292 10.305 1.00 88.00 105 ASP A N 1
ATOM 758 C CA . ASP A 1 105 ? -2.722 -2.912 10.751 1.00 88.00 105 ASP A CA 1
ATOM 759 C C . ASP A 1 105 ? -1.712 -1.985 10.056 1.00 88.00 105 ASP A C 1
ATOM 761 O O . ASP A 1 105 ? -0.628 -1.664 10.556 1.00 88.00 105 ASP A O 1
ATOM 765 N N . LEU A 1 106 ? -2.082 -1.566 8.848 1.00 91.06 106 LEU A N 1
ATOM 766 C CA . LEU A 1 106 ? -1.330 -0.620 8.028 1.00 91.06 106 LEU A CA 1
ATOM 767 C C . LEU A 1 106 ? -1.242 0.756 8.704 1.00 91.06 106 LEU A C 1
ATOM 769 O O . LEU A 1 106 ? -0.176 1.370 8.740 1.00 91.06 106 LEU A O 1
ATOM 773 N N . LEU A 1 107 ? -2.344 1.237 9.282 1.00 92.38 107 LEU A N 1
ATOM 774 C CA . LEU A 1 107 ? -2.382 2.555 9.916 1.00 92.38 107 LEU A CA 1
ATOM 775 C C . LEU A 1 107 ? -1.489 2.602 11.158 1.00 92.38 107 LEU A C 1
ATOM 777 O O . LEU A 1 107 ? -0.680 3.523 11.287 1.00 92.38 107 LEU A O 1
ATOM 781 N N . GLY A 1 108 ? -1.580 1.600 12.034 1.00 91.50 108 GLY A N 1
ATOM 782 C CA . GLY A 1 108 ? -0.746 1.526 13.228 1.00 91.50 108 GLY A CA 1
ATOM 783 C C . GLY A 1 108 ? 0.740 1.425 12.897 1.00 91.50 108 GLY A C 1
ATOM 784 O O . GLY A 1 108 ? 1.551 2.130 13.499 1.00 91.50 108 GLY A O 1
ATOM 785 N N . THR A 1 109 ? 1.118 0.626 11.896 1.00 92.38 109 THR A N 1
ATOM 786 C CA . THR A 1 109 ? 2.529 0.500 11.486 1.00 92.38 109 THR A CA 1
ATOM 787 C C . THR A 1 109 ? 3.087 1.781 10.867 1.00 92.38 109 THR A C 1
ATOM 789 O O . THR A 1 109 ? 4.196 2.193 11.215 1.00 92.38 109 THR A O 1
ATOM 792 N N . LEU A 1 110 ? 2.326 2.476 10.017 1.00 93.19 110 LEU A N 1
ATOM 793 C CA . LEU A 1 110 ? 2.745 3.775 9.477 1.00 93.19 110 LEU A CA 1
ATOM 794 C C . LEU A 1 110 ? 2.841 4.861 10.553 1.00 93.19 110 LEU A C 1
ATOM 796 O O . LEU A 1 110 ? 3.752 5.693 10.510 1.00 93.19 110 LEU A O 1
ATOM 800 N N . GLN A 1 111 ? 1.926 4.854 11.525 1.00 93.56 111 GLN A N 1
ATOM 801 C CA . GLN A 1 111 ? 1.945 5.799 12.637 1.00 93.56 111 GLN A CA 1
ATOM 802 C C . GLN A 1 111 ? 3.153 5.556 13.551 1.00 93.56 111 GLN A C 1
ATOM 804 O O . GLN A 1 111 ? 3.828 6.508 13.937 1.00 93.56 111 GLN A O 1
ATOM 809 N N . GLN A 1 112 ? 3.477 4.293 13.848 1.00 92.12 112 GLN A N 1
ATOM 810 C CA . GLN A 1 112 ? 4.672 3.922 14.617 1.00 92.12 112 GLN A CA 1
ATOM 811 C C . GLN A 1 112 ? 5.967 4.367 13.929 1.00 92.12 112 GLN A C 1
ATOM 813 O O . GLN A 1 112 ? 6.899 4.811 14.597 1.00 92.12 112 GLN A O 1
ATOM 818 N N . LYS A 1 113 ? 6.017 4.294 12.594 1.00 91.00 113 LYS A N 1
ATOM 819 C CA . LYS A 1 113 ? 7.147 4.785 11.792 1.00 91.00 113 LYS A CA 1
ATOM 820 C C . LYS A 1 113 ? 7.194 6.314 11.669 1.00 91.00 113 LYS A C 1
ATOM 822 O O . LYS A 1 113 ? 8.169 6.841 11.142 1.00 91.00 113 LYS A O 1
ATOM 827 N N . GLY A 1 114 ? 6.167 7.027 12.137 1.00 91.44 114 GLY A N 1
ATOM 828 C CA . GLY A 1 114 ? 6.080 8.486 12.053 1.00 91.44 114 GLY A CA 1
ATOM 829 C C . GLY A 1 114 ? 5.860 9.017 10.634 1.00 91.44 114 GLY A C 1
ATOM 830 O O . GLY A 1 114 ? 6.114 10.191 10.382 1.00 91.44 114 GLY A O 1
ATOM 831 N N . VAL A 1 115 ? 5.406 8.167 9.707 1.00 92.88 115 VAL A N 1
ATOM 832 C CA . VAL A 1 115 ? 5.115 8.560 8.316 1.00 92.88 115 VAL A CA 1
ATOM 833 C C . VAL A 1 115 ? 3.799 9.335 8.242 1.00 92.88 115 VAL A C 1
ATOM 835 O O . VAL A 1 115 ? 3.647 10.226 7.408 1.00 92.88 115 VAL A O 1
ATOM 838 N N . ILE A 1 116 ? 2.853 9.002 9.127 1.00 93.06 116 ILE A N 1
ATOM 839 C CA . ILE A 1 116 ? 1.527 9.618 9.188 1.00 93.06 116 ILE A CA 1
ATOM 840 C C . ILE A 1 116 ? 1.231 10.203 10.568 1.00 93.06 116 ILE A C 1
ATOM 842 O O . ILE A 1 116 ? 1.619 9.66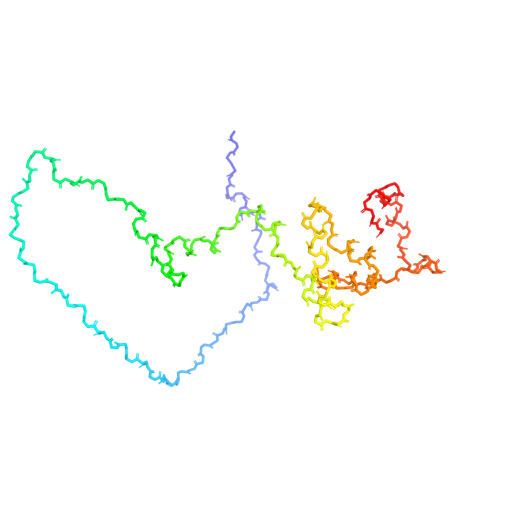1 11.604 1.00 93.06 116 ILE A O 1
ATOM 846 N N . ASN A 1 117 ? 0.474 11.297 10.569 1.00 94.19 117 ASN A N 1
ATOM 847 C CA . ASN A 1 117 ? -0.031 11.953 11.771 1.00 94.19 117 ASN A CA 1
ATOM 848 C C . ASN A 1 117 ? -1.372 11.346 12.226 1.00 94.19 117 ASN A C 1
ATOM 850 O O . ASN A 1 117 ? -2.144 10.863 11.394 1.00 94.19 117 ASN A O 1
ATOM 854 N N . PRO A 1 118 ? -1.733 11.441 13.522 1.00 91.06 118 PRO A N 1
ATOM 855 C CA . PRO A 1 118 ? -3.014 10.928 14.027 1.00 91.06 118 PRO A CA 1
ATOM 856 C C . PRO A 1 118 ? -4.237 11.578 13.353 1.00 91.06 118 PRO A C 1
ATOM 858 O O . PRO A 1 118 ? -5.272 10.940 13.180 1.00 91.06 118 PRO A O 1
ATOM 861 N N . GLU A 1 119 ? -4.122 12.833 12.912 1.00 91.56 119 GLU A N 1
ATOM 862 C CA . GLU A 1 119 ? -5.177 13.519 12.152 1.00 91.56 119 GLU A CA 1
ATOM 863 C C . GLU A 1 119 ? -5.388 12.901 10.758 1.00 91.56 119 GLU A C 1
ATOM 865 O O . GLU A 1 119 ? -6.521 12.783 10.280 1.00 91.56 119 GLU A O 1
ATOM 870 N N . GLN A 1 120 ? -4.301 12.461 10.117 1.00 91.19 120 GLN A N 1
ATOM 871 C CA . GLN A 1 120 ? -4.348 11.783 8.822 1.00 91.19 120 GLN A CA 1
ATOM 872 C C . GLN A 1 120 ? -4.953 10.385 8.961 1.00 91.19 120 GLN A C 1
ATOM 874 O O . GLN A 1 120 ? -5.757 9.999 8.117 1.00 91.19 120 GLN A O 1
ATOM 879 N N . VAL A 1 121 ? -4.655 9.675 10.055 1.00 92.50 121 VAL A N 1
ATOM 880 C CA . VAL A 1 121 ? -5.280 8.384 10.395 1.00 92.50 121 VAL A CA 1
ATOM 881 C C . VAL A 1 121 ? -6.801 8.533 10.487 1.00 92.50 121 VAL A C 1
ATOM 883 O O . VAL A 1 121 ? -7.535 7.858 9.767 1.00 92.50 121 VAL A O 1
ATOM 886 N N . ALA A 1 122 ? -7.286 9.481 11.295 1.00 92.06 122 ALA A N 1
ATOM 887 C CA . AL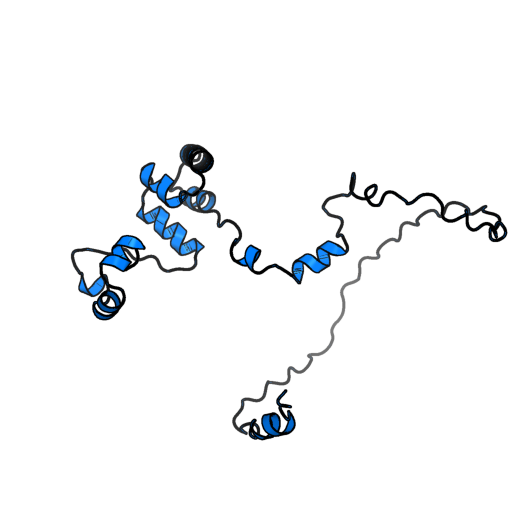A A 1 122 ? -8.723 9.710 11.467 1.00 92.06 122 ALA A CA 1
ATOM 888 C C . ALA A 1 122 ? -9.421 10.102 10.150 1.00 92.06 122 ALA A C 1
ATOM 890 O O . ALA A 1 122 ? -10.561 9.707 9.888 1.00 92.06 122 ALA A O 1
ATOM 891 N N . THR A 1 123 ? -8.731 10.869 9.303 1.00 92.25 123 THR A N 1
ATOM 892 C CA . THR A 1 123 ? -9.238 11.263 7.984 1.00 92.25 123 THR A CA 1
ATOM 893 C C . THR A 1 123 ? -9.307 10.067 7.036 1.00 92.25 123 THR A C 1
ATOM 895 O O . THR A 1 123 ? -10.350 9.844 6.419 1.00 92.25 123 THR A O 1
ATOM 898 N N . ALA A 1 124 ? -8.247 9.259 6.962 1.00 91.62 124 ALA A N 1
ATOM 899 C CA . ALA A 1 124 ? -8.193 8.061 6.129 1.00 91.62 124 ALA A CA 1
ATOM 900 C C . ALA A 1 124 ? -9.277 7.049 6.528 1.00 91.62 124 ALA A C 1
ATOM 902 O O . ALA A 1 124 ? -10.000 6.556 5.665 1.00 91.62 124 ALA A O 1
ATOM 903 N N . GLU A 1 125 ? -9.483 6.814 7.827 1.00 92.00 125 GLU A N 1
ATOM 904 C CA . GLU A 1 125 ? -10.566 5.955 8.318 1.00 92.00 125 GLU A CA 1
ATOM 905 C C . GLU A 1 125 ? -11.954 6.468 7.924 1.00 92.00 125 GLU A C 1
ATOM 907 O O . GLU A 1 125 ? -12.846 5.687 7.581 1.00 92.00 125 GLU A O 1
ATOM 912 N N . ARG A 1 126 ? -12.166 7.787 7.979 1.00 92.56 126 ARG A N 1
ATOM 913 C CA . ARG A 1 126 ? -13.438 8.389 7.575 1.00 92.56 126 ARG A CA 1
ATOM 914 C C . ARG A 1 126 ? -13.692 8.188 6.084 1.00 92.56 126 ARG A C 1
ATOM 916 O O . ARG A 1 126 ? -14.806 7.820 5.714 1.00 92.56 126 ARG A O 1
ATOM 923 N N . VAL A 1 127 ? -12.676 8.392 5.248 1.00 92.19 127 VAL A N 1
ATOM 924 C CA . VAL A 1 127 ? -12.765 8.187 3.794 1.00 92.19 127 VAL A CA 1
ATOM 925 C C . VAL A 1 127 ? -12.981 6.709 3.461 1.00 92.19 127 VAL A C 1
ATOM 927 O O . VAL A 1 127 ? -13.827 6.395 2.622 1.00 92.19 127 VAL A O 1
ATOM 930 N N . GLN A 1 128 ? -12.310 5.797 4.171 1.00 92.31 128 GLN A N 1
ATOM 931 C CA . GLN A 1 128 ? -12.497 4.350 4.034 1.00 92.31 128 GLN A CA 1
ATOM 932 C C . GLN A 1 128 ? -13.941 3.939 4.347 1.00 92.31 128 GLN A C 1
ATOM 934 O O . GLN A 1 128 ? -14.548 3.172 3.603 1.00 92.31 128 GLN A O 1
ATOM 939 N N . LYS A 1 129 ? -14.521 4.485 5.425 1.00 91.50 129 LYS A N 1
ATOM 940 C CA . LYS A 1 129 ? -15.925 4.241 5.802 1.00 91.50 129 LYS A CA 1
ATOM 941 C C . LYS A 1 129 ? -16.911 4.799 4.774 1.00 91.50 129 LYS A C 1
ATOM 943 O O . LYS A 1 129 ? -17.976 4.223 4.583 1.00 91.50 129 LYS A O 1
ATOM 948 N N . GLN A 1 130 ? -16.573 5.913 4.124 1.00 92.50 130 GLN A N 1
ATOM 949 C CA . GLN A 1 130 ? -17.394 6.517 3.069 1.00 92.50 130 GLN A CA 1
ATOM 950 C C . GLN A 1 130 ? -17.290 5.776 1.731 1.00 92.50 130 GLN A C 1
ATOM 952 O O . GLN A 1 130 ? -18.242 5.799 0.955 1.00 92.50 130 GLN A O 1
ATOM 957 N N . THR A 1 131 ? -16.162 5.110 1.473 1.00 91.00 131 THR A N 1
ATOM 958 C CA . THR A 1 131 ? -15.852 4.472 0.186 1.00 91.00 131 THR A CA 1
ATOM 959 C C . THR A 1 131 ? -15.499 2.992 0.386 1.00 91.00 131 THR A C 1
ATOM 961 O O . THR A 1 131 ? -14.350 2.590 0.173 1.00 91.00 131 THR A O 1
ATOM 964 N N . PRO A 1 132 ? -16.459 2.156 0.825 1.00 83.25 132 PRO A N 1
ATOM 965 C CA . PRO A 1 132 ? -16.198 0.742 1.061 1.00 83.25 132 PRO A CA 1
ATOM 966 C C . PRO A 1 132 ? -15.796 0.055 -0.251 1.00 83.25 132 PRO A C 1
ATOM 968 O O . PRO A 1 132 ? -16.492 0.161 -1.257 1.00 83.25 132 PRO A O 1
ATOM 971 N N . GLY A 1 133 ? -14.658 -0.641 -0.238 1.00 84.56 133 GLY A N 1
ATOM 972 C CA . GLY A 1 133 ? -14.101 -1.345 -1.402 1.00 84.56 133 GLY A CA 1
ATOM 973 C C . GLY A 1 133 ? -12.860 -0.686 -1.999 1.00 84.56 133 GLY A C 1
ATOM 974 O O . GLY A 1 133 ? -12.140 -1.323 -2.762 1.00 84.56 133 GLY A O 1
ATOM 975 N N . ARG A 1 134 ? -12.557 0.556 -1.614 1.00 88.44 134 ARG A N 1
ATOM 976 C CA . ARG A 1 134 ? -11.288 1.181 -1.972 1.00 88.44 134 ARG A CA 1
ATOM 977 C C . ARG A 1 134 ? -10.174 0.728 -1.027 1.00 88.44 134 ARG A C 1
ATOM 979 O O . ARG A 1 134 ? -10.410 0.565 0.170 1.00 88.44 134 ARG A O 1
ATOM 986 N N . ALA A 1 135 ? -8.974 0.509 -1.561 1.00 88.94 135 ALA A N 1
ATOM 987 C CA . ALA A 1 135 ? -7.820 0.130 -0.756 1.00 88.94 135 ALA A CA 1
ATOM 988 C C . ALA A 1 135 ? -7.338 1.316 0.092 1.00 88.94 135 ALA A C 1
ATOM 990 O O . ALA A 1 135 ? -7.174 2.431 -0.409 1.00 88.94 135 ALA A O 1
ATOM 991 N N . LEU A 1 136 ? -7.064 1.056 1.369 1.00 91.12 136 LEU A N 1
ATOM 992 C CA . LEU A 1 136 ? -6.628 2.078 2.317 1.00 91.12 136 LEU A CA 1
ATOM 993 C C . LEU A 1 136 ? -5.268 2.689 1.933 1.00 91.12 136 LEU A C 1
ATOM 995 O O . LEU A 1 136 ? -5.070 3.892 2.086 1.00 91.12 136 LEU A O 1
ATOM 999 N N . SER A 1 137 ? -4.367 1.894 1.346 1.00 91.69 137 SER A N 1
ATOM 1000 C CA . SER A 1 137 ? -3.097 2.367 0.778 1.00 91.69 137 SER A CA 1
ATOM 1001 C C . SER A 1 137 ? -3.307 3.433 -0.303 1.00 91.69 137 SER A C 1
ATOM 1003 O O . SER A 1 137 ? -2.651 4.470 -0.278 1.00 91.69 137 SER A O 1
ATOM 1005 N N . GLN A 1 138 ? -4.275 3.238 -1.202 1.00 91.44 138 GLN A N 1
ATOM 1006 C CA . GLN A 1 138 ? -4.591 4.193 -2.267 1.00 91.44 138 GLN A CA 1
ATOM 1007 C C . GLN A 1 138 ? -5.156 5.510 -1.713 1.00 91.44 138 GLN A C 1
ATOM 1009 O O . GLN A 1 138 ? -4.829 6.588 -2.207 1.00 91.44 138 GLN A O 1
ATOM 1014 N N . ILE A 1 139 ? -5.982 5.433 -0.664 1.00 93.00 139 ILE A N 1
ATOM 1015 C CA . ILE A 1 139 ? -6.531 6.615 0.016 1.00 93.00 139 ILE A CA 1
ATOM 1016 C C . ILE A 1 139 ? -5.414 7.438 0.664 1.00 93.00 139 ILE A C 1
ATOM 1018 O O . ILE A 1 139 ? -5.431 8.662 0.565 1.00 93.00 139 ILE A O 1
ATOM 1022 N N . LEU A 1 140 ? -4.435 6.784 1.295 1.00 92.44 140 LEU A N 1
ATOM 1023 C CA . LEU A 1 140 ? -3.294 7.466 1.910 1.00 92.44 140 LEU A CA 1
ATOM 1024 C C . LEU A 1 140 ? -2.402 8.156 0.871 1.00 92.44 140 LEU A C 1
ATOM 1026 O O . LEU A 1 140 ? -2.004 9.300 1.082 1.00 92.44 140 LEU A O 1
ATOM 1030 N N . VAL A 1 141 ? -2.138 7.500 -0.263 1.00 92.50 141 VAL A N 1
ATOM 1031 C CA . VAL A 1 141 ? -1.356 8.088 -1.364 1.00 92.50 141 VAL A CA 1
ATOM 1032 C C . VAL A 1 141 ? -2.058 9.324 -1.933 1.00 92.50 141 VAL A C 1
ATOM 1034 O O . VAL A 1 141 ? -1.441 10.375 -2.083 1.00 92.50 141 VAL A O 1
ATOM 1037 N N . GLU A 1 142 ? -3.371 9.259 -2.170 1.00 91.75 142 GLU A N 1
ATOM 1038 C CA . GLU A 1 142 ? -4.137 10.426 -2.635 1.00 91.75 142 GLU A CA 1
ATOM 1039 C C . GLU A 1 142 ? -4.232 11.551 -1.598 1.00 91.75 142 GLU A C 1
ATOM 1041 O O . GLU A 1 142 ? -4.318 12.721 -1.968 1.00 91.75 142 GLU A O 1
ATOM 1046 N N . ALA A 1 143 ? -4.187 11.219 -0.306 1.00 89.62 143 ALA A N 1
ATOM 1047 C CA . ALA A 1 143 ? -4.107 12.202 0.770 1.00 89.62 143 ALA A CA 1
ATOM 1048 C C . ALA A 1 143 ? -2.730 12.897 0.856 1.00 89.62 143 ALA A C 1
ATOM 1050 O O . ALA A 1 143 ? -2.550 13.786 1.690 1.00 89.62 143 ALA A O 1
ATOM 1051 N N . GLY A 1 144 ? -1.772 12.522 0.000 1.00 89.44 144 GLY A N 1
ATOM 1052 C CA . GLY A 1 144 ? -0.444 13.130 -0.087 1.00 89.44 144 GLY A CA 1
ATOM 1053 C C . GLY A 1 144 ? 0.590 12.525 0.862 1.00 89.44 144 GLY A C 1
ATOM 1054 O O . GLY A 1 144 ? 1.604 13.165 1.136 1.00 89.44 144 GLY A O 1
ATOM 1055 N N . VAL A 1 145 ? 0.343 11.323 1.390 1.00 92.81 145 VAL A N 1
ATOM 1056 C CA . VAL A 1 145 ? 1.350 10.562 2.146 1.00 92.81 145 VAL A CA 1
ATOM 1057 C C . VAL A 1 145 ? 2.401 10.012 1.176 1.00 92.81 145 VAL A C 1
ATOM 1059 O O . VAL A 1 145 ? 2.075 9.686 0.036 1.00 92.81 145 VAL A O 1
ATOM 1062 N N . ASP A 1 146 ? 3.658 9.904 1.620 1.00 93.12 146 ASP A N 1
ATOM 1063 C CA . ASP A 1 146 ? 4.741 9.344 0.804 1.00 93.12 146 ASP A CA 1
ATOM 1064 C C . ASP A 1 146 ? 4.408 7.922 0.328 1.00 93.12 146 ASP A C 1
ATOM 1066 O O . ASP A 1 146 ? 4.338 6.975 1.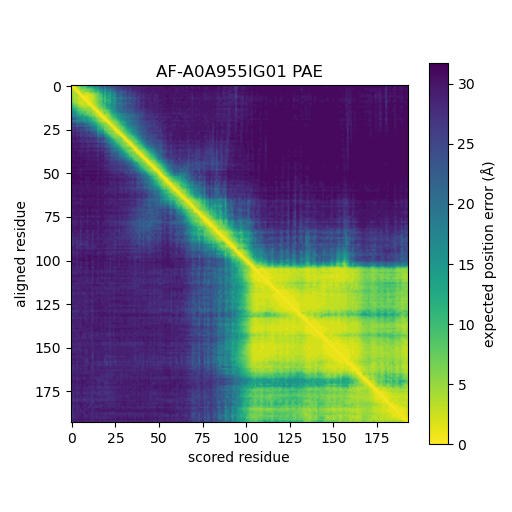116 1.00 93.12 146 ASP A O 1
ATOM 1070 N N . GLU A 1 147 ? 4.220 7.781 -0.982 1.00 92.12 147 GLU A N 1
ATOM 1071 C CA . GLU A 1 147 ? 3.833 6.527 -1.619 1.00 92.12 147 GLU A CA 1
ATOM 1072 C C . GLU A 1 147 ? 4.868 5.429 -1.386 1.00 92.12 147 GLU A C 1
ATOM 1074 O O . GLU A 1 147 ? 4.499 4.285 -1.126 1.00 92.12 147 GLU A O 1
ATOM 1079 N N . ALA A 1 148 ? 6.158 5.769 -1.417 1.00 92.81 148 ALA A N 1
ATOM 1080 C CA . ALA A 1 148 ? 7.212 4.784 -1.221 1.00 92.81 148 ALA A CA 1
ATOM 1081 C C . ALA A 1 148 ? 7.164 4.191 0.191 1.00 92.81 148 ALA A C 1
ATOM 1083 O O . ALA A 1 148 ? 7.211 2.972 0.340 1.00 92.81 148 ALA A O 1
ATOM 1084 N N . ALA A 1 149 ? 7.004 5.031 1.216 1.00 93.50 149 ALA A N 1
ATOM 1085 C CA . ALA A 1 149 ? 6.844 4.570 2.589 1.00 93.50 149 ALA A CA 1
ATOM 1086 C C . ALA A 1 149 ? 5.576 3.718 2.777 1.00 93.50 149 ALA A C 1
ATOM 1088 O O . ALA A 1 149 ? 5.633 2.677 3.435 1.00 93.50 149 ALA A O 1
ATOM 1089 N N . VAL A 1 150 ? 4.449 4.112 2.170 1.00 93.88 150 VAL A N 1
ATOM 1090 C CA . VAL A 1 150 ? 3.193 3.343 2.226 1.00 93.88 150 VAL A CA 1
ATOM 1091 C C . VAL A 1 150 ? 3.371 1.970 1.576 1.00 93.88 150 VAL A C 1
ATOM 1093 O O . VAL A 1 150 ? 3.102 0.953 2.214 1.00 93.88 150 VAL A O 1
ATOM 1096 N N . GLN A 1 151 ? 3.874 1.907 0.345 1.00 93.31 151 GLN A N 1
ATOM 1097 C CA . GLN A 1 151 ? 4.046 0.637 -0.366 1.00 93.31 151 GLN A CA 1
ATOM 1098 C C . GLN A 1 151 ? 5.094 -0.262 0.294 1.00 93.31 151 GLN A C 1
ATOM 1100 O O . GLN A 1 151 ? 4.903 -1.474 0.368 1.00 93.31 151 GLN A O 1
ATOM 1105 N N . GLN A 1 152 ? 6.154 0.319 0.861 1.00 94.25 152 GLN A N 1
ATOM 1106 C CA . GLN A 1 152 ? 7.120 -0.434 1.650 1.00 94.25 152 GLN A CA 1
ATOM 1107 C C . GLN A 1 152 ? 6.461 -1.065 2.885 1.00 94.25 152 GLN A C 1
ATOM 1109 O O . GLN A 1 152 ? 6.681 -2.244 3.151 1.00 94.25 152 GLN A O 1
ATOM 1114 N N . THR A 1 153 ? 5.618 -0.329 3.623 1.00 93.88 153 THR A N 1
ATOM 1115 C CA . THR A 1 153 ? 4.883 -0.930 4.751 1.00 93.88 153 THR A CA 1
ATOM 1116 C C . THR A 1 153 ? 3.932 -2.034 4.314 1.00 93.88 153 THR A C 1
ATOM 1118 O O . THR A 1 153 ? 3.872 -3.063 4.974 1.00 93.88 153 THR A O 1
ATOM 1121 N N . VAL A 1 154 ? 3.236 -1.867 3.188 1.00 93.12 154 VAL A N 1
ATOM 1122 C CA . VAL A 1 154 ? 2.364 -2.909 2.629 1.00 93.12 154 VAL A CA 1
ATOM 1123 C C . VAL A 1 154 ? 3.175 -4.167 2.304 1.00 93.12 154 VAL A C 1
ATOM 1125 O O . VAL A 1 154 ? 2.788 -5.263 2.703 1.00 93.12 154 VAL A O 1
ATOM 1128 N N . ALA A 1 155 ? 4.323 -4.020 1.643 1.00 92.56 155 ALA A N 1
ATOM 1129 C CA . ALA A 1 155 ? 5.204 -5.139 1.325 1.00 92.56 155 ALA A CA 1
ATOM 1130 C C . ALA A 1 155 ? 5.694 -5.859 2.594 1.00 92.56 155 ALA A C 1
ATOM 1132 O O . ALA A 1 155 ? 5.585 -7.079 2.683 1.00 92.56 155 ALA A O 1
ATOM 1133 N N . GLU A 1 156 ? 6.139 -5.109 3.608 1.00 91.94 156 GLU A N 1
ATOM 1134 C CA . GLU A 1 156 ? 6.577 -5.664 4.895 1.00 91.94 156 GLU A CA 1
ATOM 1135 C C . GLU A 1 156 ? 5.461 -6.438 5.611 1.00 91.94 156 GLU A C 1
ATOM 1137 O O . GLU A 1 156 ? 5.701 -7.539 6.107 1.00 91.94 156 GLU A O 1
ATOM 1142 N N . LEU A 1 157 ? 4.239 -5.899 5.627 1.00 90.94 157 LEU A N 1
ATOM 1143 C CA . LEU A 1 157 ? 3.067 -6.558 6.206 1.00 90.94 157 LEU A CA 1
ATOM 1144 C C . LEU A 1 157 ? 2.767 -7.888 5.498 1.00 90.94 157 LEU A C 1
ATOM 1146 O O . LEU A 1 157 ? 2.479 -8.890 6.145 1.00 90.94 157 LEU A O 1
ATOM 1150 N N . HIS A 1 158 ? 2.902 -7.927 4.174 1.00 89.81 158 HIS A N 1
ATOM 1151 C CA . HIS A 1 158 ? 2.688 -9.136 3.381 1.00 89.81 158 HIS A CA 1
ATOM 1152 C C . HIS A 1 158 ? 3.915 -10.060 3.286 1.00 89.81 158 HIS A C 1
ATOM 1154 O O . HIS A 1 158 ? 3.853 -11.077 2.597 1.00 89.81 158 HIS A O 1
ATOM 1160 N N . GLY A 1 159 ? 5.025 -9.737 3.960 1.00 90.31 159 GLY A N 1
ATOM 1161 C CA . GLY A 1 159 ? 6.256 -10.529 3.900 1.00 90.31 159 GLY A CA 1
ATOM 1162 C C . GLY A 1 159 ? 6.909 -10.548 2.513 1.00 90.31 159 GLY A C 1
ATOM 1163 O O . GLY A 1 159 ? 7.603 -11.505 2.170 1.00 90.31 159 GLY A O 1
ATOM 1164 N N . MET A 1 160 ? 6.673 -9.512 1.707 1.00 92.19 1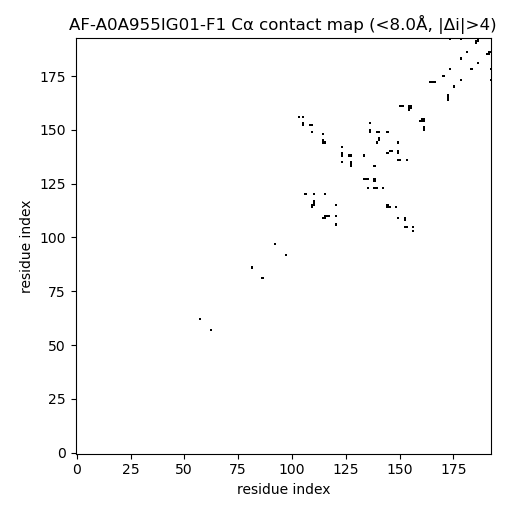60 MET A N 1
ATOM 1165 C CA . MET A 1 160 ? 7.217 -9.356 0.360 1.00 92.19 160 MET A CA 1
ATOM 1166 C C . MET A 1 160 ? 8.364 -8.334 0.348 1.00 92.19 160 MET A C 1
ATOM 1168 O O . MET A 1 160 ? 8.341 -7.369 1.116 1.00 92.19 160 MET A O 1
ATOM 1172 N N . PRO A 1 161 ? 9.374 -8.504 -0.523 1.00 90.94 161 PRO A N 1
ATOM 1173 C CA . PRO A 1 161 ? 10.385 -7.477 -0.736 1.00 90.94 161 PRO A CA 1
ATOM 1174 C C . PRO A 1 161 ? 9.774 -6.247 -1.425 1.00 90.94 161 PRO A C 1
ATOM 1176 O O . PRO A 1 161 ? 8.877 -6.369 -2.258 1.00 90.94 161 PRO A O 1
ATOM 1179 N N . PHE A 1 162 ? 10.288 -5.062 -1.093 1.00 91.75 162 PHE A N 1
ATOM 1180 C CA . PHE A 1 162 ? 9.942 -3.808 -1.760 1.00 91.75 162 PHE A CA 1
ATOM 1181 C C . PHE A 1 162 ? 11.079 -3.373 -2.688 1.00 91.75 162 PHE A C 1
ATOM 1183 O O . PHE A 1 162 ? 12.227 -3.267 -2.252 1.00 91.75 162 PHE A O 1
ATOM 1190 N N . GLU A 1 163 ? 10.753 -3.084 -3.945 1.00 88.62 163 GLU A N 1
ATOM 1191 C CA . GLU A 1 163 ? 11.702 -2.632 -4.961 1.00 88.62 163 GLU A CA 1
ATOM 1192 C C . GLU A 1 163 ? 11.190 -1.359 -5.643 1.00 88.62 163 GLU A C 1
ATOM 1194 O O . GLU A 1 163 ? 9.999 -1.213 -5.919 1.00 88.62 163 GLU A O 1
ATOM 1199 N N . ARG A 1 164 ? 12.097 -0.409 -5.898 1.00 86.69 164 ARG A N 1
ATOM 1200 C CA . ARG A 1 164 ? 11.775 0.834 -6.606 1.00 86.69 164 ARG A CA 1
ATOM 1201 C C . ARG A 1 164 ? 12.179 0.682 -8.061 1.00 86.69 164 ARG A C 1
ATOM 1203 O O . ARG A 1 164 ? 13.365 0.623 -8.372 1.00 86.69 164 ARG A O 1
ATOM 1210 N N . VAL A 1 165 ? 11.186 0.665 -8.937 1.00 84.19 165 VAL A N 1
ATOM 1211 C CA . VAL A 1 165 ? 11.401 0.549 -10.377 1.00 84.19 165 VAL A CA 1
ATOM 1212 C C . VAL A 1 165 ? 11.840 1.905 -10.939 1.00 84.19 165 VAL A C 1
ATOM 1214 O O . VAL A 1 165 ? 11.121 2.896 -10.807 1.00 84.19 165 VAL A O 1
ATOM 1217 N N . SER A 1 166 ? 13.023 1.956 -11.557 1.00 81.75 166 SER A N 1
ATOM 1218 C CA . SER A 1 166 ? 13.512 3.130 -12.292 1.00 81.75 166 SER A CA 1
ATOM 1219 C C . SER A 1 166 ? 13.261 2.969 -13.790 1.00 81.75 166 SER A C 1
ATOM 1221 O O . SER A 1 166 ? 13.437 1.887 -14.344 1.00 81.75 166 SER A O 1
ATOM 1223 N N . TYR A 1 167 ? 12.897 4.062 -14.461 1.00 80.06 167 TYR A N 1
ATOM 1224 C CA . TYR A 1 167 ? 12.758 4.096 -15.921 1.00 80.06 167 TYR A CA 1
ATOM 1225 C C . TYR A 1 167 ? 14.101 4.197 -16.650 1.00 80.06 167 TYR A C 1
ATOM 1227 O O . TYR A 1 167 ? 14.154 3.967 -17.857 1.00 80.06 167 TYR A O 1
ATOM 1235 N N . GLU A 1 168 ? 15.166 4.578 -15.942 1.00 82.00 168 GLU A N 1
ATOM 1236 C CA . GLU A 1 168 ? 16.484 4.808 -16.541 1.00 82.00 168 GLU A CA 1
ATOM 1237 C C . GLU A 1 168 ? 17.165 3.490 -16.944 1.00 82.00 168 GLU A C 1
ATOM 1239 O O . GLU A 1 168 ? 17.815 3.443 -17.985 1.00 82.00 168 GLU A O 1
ATOM 1244 N N . ASP A 1 169 ? 16.917 2.411 -16.192 1.00 80.06 169 ASP A N 1
ATOM 1245 C CA . ASP A 1 169 ? 17.506 1.084 -16.405 1.00 80.06 169 ASP A CA 1
ATOM 1246 C C . ASP A 1 169 ? 16.414 0.005 -16.585 1.00 80.06 169 ASP A C 1
ATOM 1248 O O . ASP A 1 169 ? 16.122 -0.766 -15.665 1.00 80.06 169 ASP A O 1
ATOM 1252 N N . PRO A 1 170 ? 15.793 -0.095 -17.777 1.00 70.81 170 PRO A N 1
ATOM 1253 C CA . PRO A 1 170 ? 14.677 -1.012 -18.022 1.00 70.81 170 PRO A CA 1
ATOM 1254 C C . PRO A 1 170 ? 15.058 -2.495 -17.903 1.00 70.81 170 PRO A C 1
ATOM 1256 O O . PRO A 1 170 ? 14.215 -3.310 -17.539 1.00 70.81 170 PRO A O 1
ATOM 1259 N N . ASP A 1 171 ? 16.320 -2.846 -18.165 1.00 72.94 171 ASP A N 1
ATOM 1260 C CA . ASP A 1 171 ? 16.817 -4.224 -18.036 1.00 72.94 171 ASP A CA 1
ATOM 1261 C C . ASP A 1 171 ? 17.014 -4.653 -16.570 1.00 72.94 171 ASP A C 1
ATOM 1263 O O . ASP A 1 171 ? 17.023 -5.849 -16.277 1.00 72.94 171 ASP A O 1
ATOM 1267 N N . ALA A 1 172 ? 17.169 -3.694 -15.648 1.00 76.75 172 ALA A N 1
ATOM 1268 C CA . ALA A 1 172 ? 17.170 -3.952 -14.208 1.00 76.75 172 ALA A CA 1
ATOM 1269 C C . ALA A 1 172 ? 15.745 -3.947 -13.630 1.00 76.75 172 ALA A C 1
ATOM 1271 O O . ALA A 1 172 ? 15.474 -4.648 -12.664 1.00 76.75 172 ALA A O 1
ATOM 1272 N N . ALA A 1 173 ? 14.839 -3.178 -14.241 1.00 76.94 173 ALA A N 1
ATOM 1273 C CA . ALA A 1 173 ? 13.465 -2.989 -13.790 1.00 76.94 173 ALA A CA 1
ATOM 1274 C C . ALA A 1 173 ? 12.572 -4.229 -13.945 1.00 76.94 173 ALA A C 1
ATOM 1276 O O . ALA A 1 173 ? 11.714 -4.467 -13.098 1.00 76.94 173 ALA A O 1
ATOM 1277 N N . TYR A 1 174 ? 12.705 -4.983 -15.041 1.00 83.19 174 TYR A N 1
ATOM 1278 C CA . TYR A 1 174 ? 11.872 -6.163 -15.285 1.00 83.19 174 TYR A CA 1
ATOM 1279 C C . TYR A 1 174 ? 12.512 -7.146 -16.266 1.00 83.19 174 TYR A C 1
ATOM 1281 O O . TYR A 1 174 ? 13.280 -6.784 -17.155 1.00 83.19 174 TYR A O 1
ATOM 1289 N N . GLU A 1 175 ? 12.140 -8.423 -16.159 1.00 87.12 175 GLU A N 1
ATOM 1290 C CA . GLU A 1 175 ? 12.610 -9.439 -17.097 1.00 87.12 175 GLU A CA 1
ATOM 1291 C C . GLU A 1 175 ? 11.767 -9.424 -18.395 1.00 87.12 175 GLU A C 1
ATOM 1293 O O . GLU A 1 175 ? 10.570 -9.743 -18.377 1.00 87.12 175 GLU A O 1
ATOM 1298 N N . PRO A 1 176 ? 12.367 -9.180 -19.576 1.00 86.25 176 PRO A N 1
ATOM 1299 C CA . PRO A 1 176 ? 11.618 -9.017 -20.824 1.00 86.25 176 PRO A CA 1
ATOM 1300 C C . PRO A 1 176 ? 10.936 -10.305 -21.307 1.00 86.25 176 PRO A C 1
ATOM 1302 O O . PRO A 1 176 ? 9.987 -10.254 -22.092 1.00 86.25 176 PRO A O 1
ATOM 1305 N N . LYS A 1 177 ? 11.410 -11.483 -20.877 1.00 89.56 177 LYS A N 1
ATOM 1306 C CA . LYS A 1 177 ? 10.780 -12.768 -21.218 1.00 89.56 177 LYS A CA 1
ATOM 1307 C C . LYS A 1 177 ? 9.472 -12.960 -20.461 1.00 89.56 177 LYS A C 1
ATOM 1309 O O . LYS A 1 177 ? 8.490 -13.377 -21.069 1.00 89.56 177 LYS A O 1
ATOM 1314 N N . SER A 1 178 ? 9.464 -12.645 -19.170 1.00 87.31 178 SER A N 1
ATOM 1315 C CA . SER A 1 178 ? 8.288 -12.760 -18.309 1.00 87.31 178 SER A CA 1
ATOM 1316 C C . SER A 1 178 ? 7.223 -11.733 -18.700 1.00 87.31 178 SER A C 1
ATOM 1318 O O . SER A 1 178 ? 6.071 -12.114 -18.915 1.00 87.31 178 SER A O 1
ATOM 1320 N N . PHE A 1 179 ? 7.626 -10.493 -18.999 1.00 89.06 179 PHE A N 1
ATOM 1321 C CA . PHE A 1 179 ? 6.724 -9.464 -19.530 1.00 89.06 179 PHE A CA 1
ATOM 1322 C C . PHE A 1 179 ? 6.020 -9.893 -20.831 1.00 89.06 179 PHE A C 1
ATOM 1324 O O . PHE A 1 179 ? 4.805 -9.761 -20.971 1.00 89.06 179 PHE A O 1
ATOM 1331 N N . LYS A 1 180 ? 6.753 -10.499 -21.778 1.00 89.94 180 LYS A N 1
ATOM 1332 C CA . LYS A 1 180 ? 6.168 -11.021 -23.030 1.00 89.94 180 LYS A CA 1
ATOM 1333 C C . LYS A 1 180 ? 5.170 -12.162 -22.815 1.00 89.94 180 LYS A C 1
ATOM 1335 O O . LYS A 1 180 ? 4.331 -12.382 -23.683 1.00 89.94 180 LYS A O 1
ATOM 1340 N N . ARG A 1 181 ? 5.273 -12.904 -21.706 1.00 91.81 181 ARG A N 1
ATOM 1341 C CA . ARG A 1 181 ? 4.335 -13.986 -21.363 1.00 91.81 181 ARG A CA 1
ATOM 1342 C C . ARG A 1 181 ? 3.050 -13.454 -20.733 1.00 91.81 181 ARG A C 1
ATOM 1344 O O . ARG A 1 181 ? 2.001 -14.022 -21.012 1.00 91.81 181 ARG A O 1
ATOM 1351 N N . LEU A 1 182 ? 3.135 -12.402 -19.913 1.00 91.69 182 LEU A N 1
ATOM 1352 C CA . LEU A 1 182 ? 1.966 -11.725 -19.336 1.00 91.69 182 LEU A CA 1
ATOM 1353 C C . LEU A 1 182 ? 1.198 -10.921 -20.398 1.00 91.69 182 LEU A C 1
ATOM 1355 O O . LEU A 1 182 ? -0.022 -11.020 -20.487 1.00 91.69 182 LEU A O 1
ATOM 1359 N N . GLY A 1 183 ? 1.925 -10.164 -21.226 1.00 91.44 183 GLY A N 1
ATOM 1360 C CA . GLY A 1 183 ? 1.362 -9.236 -22.208 1.00 91.44 183 GLY A CA 1
ATOM 1361 C C . GLY A 1 183 ? 1.016 -7.864 -21.612 1.00 91.44 183 GLY A C 1
ATOM 1362 O O . GLY A 1 183 ? 0.620 -7.750 -20.454 1.00 91.44 183 GLY A O 1
ATOM 1363 N N . SER A 1 184 ? 1.136 -6.807 -22.425 1.00 91.62 184 SER A N 1
ATOM 1364 C CA . SER A 1 184 ? 0.952 -5.412 -21.985 1.00 91.62 184 SER A CA 1
ATOM 1365 C C . SER A 1 184 ? -0.442 -5.132 -21.426 1.00 91.62 184 SER A C 1
ATOM 1367 O O . SER A 1 184 ? -0.580 -4.442 -20.419 1.00 91.62 184 SER A O 1
ATOM 1369 N N . ASP A 1 185 ? -1.475 -5.686 -22.058 1.00 93.50 185 ASP A N 1
ATOM 1370 C CA . ASP A 1 185 ? -2.868 -5.415 -21.693 1.00 93.50 185 ASP A CA 1
ATOM 1371 C C . ASP A 1 185 ? -3.206 -6.005 -20.320 1.00 93.50 185 ASP A C 1
ATOM 1373 O O . ASP A 1 185 ? -3.928 -5.398 -19.524 1.00 93.50 185 ASP A O 1
ATOM 1377 N N . PHE A 1 186 ? -2.628 -7.170 -20.010 1.00 93.50 186 PHE A N 1
ATOM 1378 C CA . PHE A 1 186 ? -2.780 -7.809 -18.711 1.00 93.50 186 PHE A CA 1
ATOM 1379 C C . PHE A 1 186 ? -2.098 -6.992 -17.610 1.00 93.50 186 PHE A C 1
ATOM 1381 O O . PHE A 1 186 ? -2.707 -6.772 -16.561 1.00 93.50 186 PHE A O 1
ATOM 1388 N N . CYS A 1 187 ? -0.879 -6.502 -17.866 1.00 91.00 187 CYS A N 1
ATOM 1389 C CA . CYS A 1 187 ? -0.135 -5.655 -16.933 1.00 91.00 187 CYS A CA 1
ATOM 1390 C C . CYS A 1 187 ? -0.879 -4.351 -16.618 1.00 91.00 187 CYS A C 1
ATOM 1392 O O . CYS A 1 187 ? -0.988 -3.973 -15.456 1.00 91.00 187 CYS A O 1
ATOM 1394 N N . LEU A 1 188 ? -1.454 -3.694 -17.631 1.00 91.12 188 LEU A N 1
ATOM 1395 C CA . LEU A 1 188 ? -2.219 -2.454 -17.446 1.00 91.12 188 LEU A CA 1
ATOM 1396 C C . LEU A 1 188 ? -3.531 -2.672 -16.685 1.00 91.12 188 LEU A C 1
ATOM 1398 O O . LEU A 1 188 ? -3.931 -1.821 -15.897 1.00 91.12 188 LEU A O 1
ATOM 1402 N N . THR A 1 189 ? -4.197 -3.804 -16.913 1.00 91.94 189 THR A N 1
ATOM 1403 C CA . THR A 1 189 ? -5.486 -4.106 -16.274 1.00 91.94 189 THR A CA 1
ATOM 1404 C C . THR A 1 189 ? -5.316 -4.499 -14.809 1.00 91.94 189 THR A C 1
ATOM 1406 O O . THR A 1 189 ? -6.102 -4.081 -13.965 1.00 91.94 189 THR A O 1
ATOM 1409 N N . ASN A 1 190 ? -4.299 -5.310 -14.507 1.00 89.56 190 ASN A N 1
ATOM 1410 C CA . ASN A 1 190 ? -4.086 -5.856 -13.166 1.00 89.56 190 ASN A CA 1
ATOM 1411 C C . ASN A 1 190 ? -3.068 -5.057 -12.343 1.00 89.56 190 ASN A C 1
ATOM 1413 O O . ASN A 1 190 ? -2.923 -5.332 -11.158 1.00 89.56 190 ASN A O 1
ATOM 1417 N N . LEU A 1 191 ? -2.387 -4.077 -12.951 1.00 87.12 191 LEU A N 1
ATOM 1418 C CA . LEU A 1 191 ? -1.320 -3.281 -12.333 1.00 87.12 191 LEU A CA 1
ATOM 1419 C C . LEU A 1 191 ? -0.176 -4.156 -11.783 1.00 87.12 191 LEU A C 1
ATOM 1421 O O . LEU A 1 191 ? 0.324 -3.925 -10.686 1.00 87.12 191 LEU A O 1
ATOM 1425 N N . VAL A 1 192 ? 0.232 -5.167 -12.559 1.00 86.31 192 VAL A N 1
ATOM 1426 C CA . VAL A 1 192 ? 1.327 -6.103 -12.231 1.00 86.31 192 VAL A CA 1
ATOM 1427 C C . VAL A 1 192 ? 2.350 -6.112 -13.366 1.00 86.31 192 VAL A C 1
ATOM 1429 O O . VAL A 1 192 ? 1.958 -6.099 -14.536 1.00 86.31 192 VAL A O 1
ATOM 1432 N N . LEU A 1 193 ? 3.641 -6.166 -13.031 1.00 82.19 193 LEU A N 1
ATOM 1433 C CA . LEU A 1 193 ? 4.762 -6.273 -13.969 1.00 82.19 193 LEU A CA 1
ATOM 1434 C C . LEU A 1 193 ? 5.710 -7.400 -13.544 1.00 82.19 193 LEU A C 1
ATOM 1436 O O . LEU A 1 193 ? 5.953 -7.510 -12.323 1.00 82.19 193 LEU A O 1
#